Protein AF-A0A346AHH1-F1 (afdb_monomer_lite)

Secondary structure (DSSP, 8-state):
-EEPP-TT-TT----HHHHHHHHHHHHHHTS--TT----S-HHHHHHHHHHHHTSPPSS-HHHHHHHHHHHHHHHHTSSEEEEEE-SS--TTT--HHHHHHHHHHHHHHHHHHHHHHTS-EEEEEE-SS------S-SB-TTSSBPP--TTTS-SSSSHHHHS--TTHHHHHHHHHHHHHHHHHHHSTTTEEEE-B---HHHHTSSEEEE-SSSS-EEEESS-SS-EE-TTS--TTSHHHHHHHHB-S-EEEEE-TT--HHHHHHHHHHH-TT--TTSEEEEE---S-HHHHHHHHHHHHHHS-HHHHHTT-EEEEEEEPP--TTS-PPEEEEE--S---S-------PPPPPPPP---

Radius of gyration: 22.58 Å; chains: 1; bounding box: 91×66×50 Å

Foldseek 3Di:
DAWLDDPPPPPDDDDPLSVVLVVLLVVLVPFAFPQAADAPDVVQLVVLLQVLLPDDFLADPVLLVVLLVVLLCLLQVQAKEKEWEFQADALVQLDLVNLVVRVVVQVVVQVVCCVVSVHHYQAEYQALAAFAAGDPDQADPVREGDDGGQCFFAPDPDNVRNRGDNVSLVVSNVSSNVSSVSCCVPPNSRYFYEYEPHHVSSQVRGWDWDCPDPHIAIETSRGSEYEHDPRGVDLRHSSLSNLLRYQRQYEYEDELPDDLLNVLSSCCRQPVPLRRSSYEYEYDHDPDPCSVVVSVVRNVVNHDPVSVVSSSYFYKYKDDDDDPPDTDMTIIMGDGPDDPDDDDDDDDDDDDDDDDDDD

Sequence (359 aa):
MKRLPHLADPDCVPRPVDLHLARSLNEALNRSAAQQPCWPDPEQARAVGERLHRADPIVAHDETARLSARLAQVARGEAFLLQAGDCAETFADNTEPHVRANLRLLLRMADVLAQGAGLPVVKVGRMAGQYAKPRSNVVDSHGLPVYRGDVINSAVRTPEARTPDPRRMLRAHANSARAMSLVRKHCPGEVYISHELLLLDYERTVLWVDASGPEPRLSSGLAHFPWIGHRTRQLDGAHVAFAELLSNPIGLKIGPDVKPEQAVEYVRRLDPHCTPGRLTLVSRMGHTPSSATCFRRSWRRSTPRDTRSSGSATRCTATPGGRRTGTRPATSTTWPTRSPASSRCTDGSAPIPAASTSR

Structure (mmCIF, N/CA/C/O backbone):
data_AF-A0A346AHH1-F1
#
_entry.id   AF-A0A346AHH1-F1
#
loop_
_atom_site.group_PDB
_atom_site.id
_atom_site.type_symbol
_atom_site.label_atom_id
_atom_site.label_alt_id
_atom_site.label_comp_id
_atom_site.label_asym_id
_atom_site.label_entity_id
_atom_site.label_seq_id
_atom_site.pdbx_PDB_ins_code
_atom_site.Cartn_x
_atom_site.Cartn_y
_atom_site.Cartn_z
_atom_site.occupancy
_atom_site.B_iso_or_equiv
_atom_site.auth_seq_id
_atom_site.auth_comp_id
_atom_site.auth_asym_id
_atom_site.auth_atom_id
_atom_site.pdbx_PDB_model_num
ATOM 1 N N . MET A 1 1 ? 5.659 14.176 14.554 1.00 72.69 1 MET A N 1
ATOM 2 C CA . MET A 1 1 ? 6.451 12.972 14.201 1.00 72.69 1 MET A CA 1
ATOM 3 C C . MET A 1 1 ? 7.754 13.396 13.544 1.00 72.69 1 MET A C 1
ATOM 5 O O . MET A 1 1 ? 7.777 14.461 12.940 1.00 72.69 1 MET A O 1
ATOM 9 N N . LYS A 1 2 ? 8.823 12.600 13.658 1.00 84.06 2 LYS A N 1
ATOM 10 C CA . LYS A 1 2 ? 10.083 12.819 12.922 1.00 84.06 2 LYS A CA 1
ATOM 11 C C . LYS A 1 2 ? 10.244 11.717 11.879 1.00 84.06 2 LYS A C 1
ATOM 13 O O . LYS A 1 2 ? 9.843 10.587 12.150 1.00 84.06 2 LYS A O 1
ATOM 18 N N . ARG A 1 3 ? 10.788 12.037 10.703 1.00 89.00 3 ARG A N 1
ATOM 19 C CA . ARG A 1 3 ? 11.118 11.026 9.688 1.00 89.00 3 ARG A CA 1
ATOM 20 C C . ARG A 1 3 ? 12.114 10.037 10.297 1.00 89.00 3 ARG A C 1
ATOM 22 O O . ARG A 1 3 ? 12.970 10.464 11.071 1.00 89.00 3 ARG A O 1
ATOM 29 N N . LEU A 1 4 ? 11.986 8.747 9.985 1.00 87.06 4 LEU A N 1
ATOM 30 C CA . LEU A 1 4 ? 13.001 7.776 10.385 1.00 87.06 4 LEU A CA 1
ATOM 31 C C . LEU A 1 4 ? 14.327 8.197 9.726 1.00 87.06 4 LEU A C 1
ATOM 33 O O . LEU A 1 4 ? 14.360 8.358 8.502 1.00 87.06 4 LEU A O 1
ATOM 37 N N . PRO A 1 5 ? 15.391 8.455 10.501 1.00 82.69 5 PRO A N 1
ATOM 38 C CA . PRO A 1 5 ? 16.628 8.953 9.932 1.00 82.69 5 PRO A CA 1
ATOM 39 C C . PRO A 1 5 ? 17.279 7.925 9.010 1.00 82.69 5 PRO A C 1
ATOM 41 O O . PRO A 1 5 ? 17.145 6.715 9.201 1.00 82.69 5 PRO A O 1
ATOM 44 N N . HIS A 1 6 ? 18.025 8.423 8.027 1.00 81.69 6 HIS A N 1
ATOM 45 C CA . HIS A 1 6 ? 18.898 7.575 7.236 1.00 81.69 6 HIS A CA 1
ATOM 46 C C . HIS A 1 6 ? 20.164 7.275 8.043 1.00 81.69 6 HIS A C 1
ATOM 48 O O . HIS A 1 6 ? 21.008 8.148 8.198 1.00 81.69 6 HIS A O 1
ATOM 54 N N . LEU A 1 7 ? 20.310 6.060 8.580 1.00 77.81 7 LEU A N 1
ATOM 55 C CA . LEU A 1 7 ? 21.420 5.751 9.497 1.00 77.81 7 LEU A CA 1
ATOM 56 C C . LEU A 1 7 ? 22.816 5.821 8.853 1.00 77.81 7 LEU A C 1
ATOM 58 O O . LEU A 1 7 ? 23.799 5.864 9.581 1.00 77.81 7 LEU A O 1
ATOM 62 N N . ALA A 1 8 ? 22.916 5.823 7.520 1.00 74.50 8 ALA A N 1
ATOM 63 C CA . ALA A 1 8 ? 24.194 6.011 6.827 1.00 74.50 8 ALA A CA 1
ATOM 64 C C . ALA A 1 8 ? 24.546 7.489 6.566 1.00 74.50 8 ALA A C 1
ATOM 66 O O . ALA A 1 8 ? 25.563 7.765 5.938 1.00 74.50 8 ALA A O 1
ATOM 67 N N . ASP A 1 9 ? 23.688 8.429 6.970 1.00 76.19 9 ASP A N 1
ATOM 68 C CA . ASP A 1 9 ? 23.967 9.862 6.871 1.00 76.19 9 ASP A CA 1
ATOM 69 C C . ASP A 1 9 ? 24.966 10.273 7.976 1.00 76.19 9 ASP A C 1
ATOM 71 O O . ASP A 1 9 ? 24.661 10.062 9.154 1.00 76.19 9 ASP A O 1
ATOM 75 N N . PRO A 1 10 ? 26.153 10.816 7.636 1.00 71.44 10 PRO A N 1
ATOM 76 C CA . PRO A 1 10 ? 27.190 11.147 8.616 1.00 71.44 10 PRO A CA 1
ATOM 77 C C . PRO A 1 10 ? 26.768 12.236 9.612 1.00 71.44 10 PRO A C 1
ATOM 79 O O . PRO A 1 10 ? 27.282 12.254 10.729 1.00 71.44 10 PRO A O 1
ATOM 82 N N . ASP A 1 11 ? 25.809 13.092 9.248 1.00 77.88 11 ASP A N 1
ATOM 83 C CA . ASP A 1 11 ? 25.314 14.173 10.109 1.00 77.88 11 ASP A CA 1
ATOM 84 C C . ASP A 1 11 ? 24.107 13.739 10.964 1.00 77.88 11 ASP A C 1
ATOM 86 O O . ASP A 1 11 ? 23.552 14.513 11.752 1.00 77.88 11 ASP A O 1
ATOM 90 N N . CYS A 1 12 ? 23.665 12.485 10.827 1.00 79.06 12 CYS A N 1
ATOM 91 C CA . CYS A 1 12 ? 22.533 11.967 11.573 1.00 79.06 12 CYS A CA 1
ATOM 92 C C . CYS A 1 12 ? 22.921 11.595 13.011 1.00 79.06 12 CYS A C 1
ATOM 94 O O . CYS A 1 12 ? 23.706 10.681 13.249 1.00 79.06 12 CYS A O 1
ATOM 96 N N . VAL A 1 13 ? 22.234 12.197 13.986 1.00 84.88 13 VAL A N 1
ATOM 97 C CA . VAL A 1 13 ? 22.256 11.765 15.392 1.00 84.88 13 VAL A CA 1
ATOM 98 C C . VAL A 1 13 ? 20.953 11.011 15.710 1.00 84.88 13 VAL A C 1
ATOM 100 O O . VAL A 1 13 ? 19.942 11.643 16.039 1.00 84.88 13 VAL A O 1
ATOM 103 N N . PRO A 1 14 ? 20.916 9.667 15.579 1.00 86.81 14 PRO A N 1
ATOM 104 C CA . PRO A 1 14 ? 19.695 8.898 15.787 1.00 86.81 14 PRO A CA 1
ATOM 105 C C . PRO A 1 14 ? 19.360 8.787 17.278 1.00 86.81 14 PRO A C 1
ATOM 107 O O . PRO A 1 14 ? 20.225 8.555 18.122 1.00 86.81 14 PRO A O 1
ATOM 110 N N . ARG A 1 15 ? 18.075 8.901 17.620 1.00 90.62 15 ARG A N 1
ATOM 111 C CA . ARG A 1 15 ? 17.596 8.658 18.989 1.00 90.62 15 ARG A CA 1
ATOM 112 C C . ARG A 1 15 ? 17.552 7.148 19.266 1.00 90.62 15 ARG A C 1
ATOM 114 O O . ARG A 1 15 ? 17.416 6.367 18.323 1.00 90.62 15 ARG A O 1
ATOM 121 N N . PRO A 1 16 ? 17.522 6.705 20.537 1.00 91.38 16 PRO A N 1
ATOM 122 C CA . PRO A 1 16 ? 17.376 5.282 20.868 1.00 91.38 16 PRO A CA 1
ATOM 123 C C . PRO A 1 16 ? 16.167 4.607 20.200 1.00 91.38 16 PRO A C 1
ATOM 125 O O . PRO A 1 16 ? 16.272 3.486 19.706 1.00 91.38 16 PRO A O 1
ATOM 128 N N . VAL A 1 17 ? 15.035 5.318 20.108 1.00 91.56 17 VAL A N 1
ATOM 129 C CA . VAL A 1 17 ? 13.835 4.835 19.402 1.00 91.56 17 VAL A CA 1
ATOM 130 C C . VAL A 1 17 ? 14.068 4.658 17.898 1.00 91.56 17 VAL A C 1
ATOM 132 O O . VAL A 1 17 ? 13.565 3.702 17.314 1.00 91.56 17 VAL A O 1
ATOM 135 N N . ASP A 1 18 ? 14.865 5.531 17.276 1.00 93.12 18 ASP A N 1
ATOM 136 C CA . ASP A 1 18 ? 15.177 5.453 15.847 1.00 93.12 18 ASP A CA 1
ATOM 137 C C . ASP A 1 18 ? 16.039 4.213 15.565 1.00 93.12 18 ASP A C 1
ATOM 139 O O . ASP A 1 18 ? 15.760 3.463 14.632 1.00 93.12 18 ASP A O 1
ATOM 143 N N . LEU A 1 19 ? 17.030 3.942 16.423 1.00 92.88 19 LEU A N 1
ATOM 144 C CA . LEU A 1 19 ? 17.882 2.751 16.338 1.00 92.88 19 LEU A CA 1
ATOM 145 C C . LEU A 1 19 ? 17.087 1.453 16.528 1.00 92.88 19 LEU A C 1
ATOM 147 O O . LEU A 1 19 ? 17.290 0.486 15.792 1.00 92.88 19 LEU A O 1
ATOM 151 N N . HIS A 1 20 ? 16.172 1.426 17.501 1.00 94.38 20 HIS A N 1
ATOM 152 C CA . HIS A 1 20 ? 15.314 0.270 17.752 1.00 94.38 20 HIS A CA 1
ATOM 153 C C . HIS A 1 20 ? 14.399 -0.037 16.557 1.00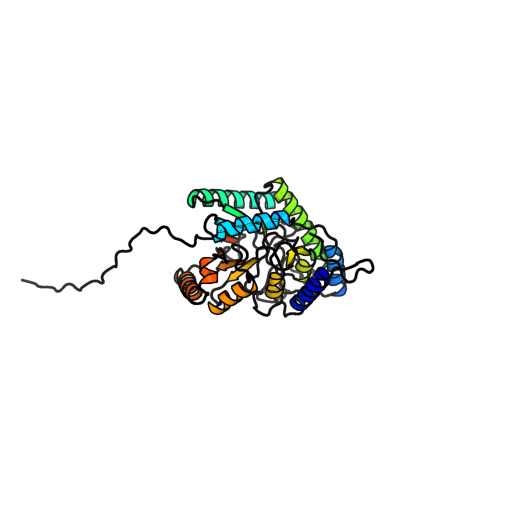 94.38 20 HIS A C 1
ATOM 155 O O . HIS A 1 20 ? 14.330 -1.183 16.101 1.00 94.38 20 HIS A O 1
ATOM 161 N N . LEU A 1 21 ? 13.737 0.986 16.009 1.00 95.75 21 LEU A N 1
ATOM 162 C CA . LEU A 1 21 ? 12.858 0.829 14.851 1.00 95.75 21 LEU A CA 1
ATOM 163 C C . LEU A 1 21 ? 13.634 0.461 13.585 1.00 95.75 21 LEU A C 1
ATOM 165 O O . LEU A 1 21 ? 13.180 -0.394 12.831 1.00 95.75 21 LEU A O 1
ATOM 169 N N . ALA A 1 22 ? 14.816 1.041 13.366 1.00 94.69 22 ALA A N 1
ATOM 170 C CA . ALA A 1 22 ? 15.668 0.691 12.233 1.00 94.69 22 ALA A CA 1
ATOM 171 C C . ALA A 1 22 ? 16.158 -0.765 12.303 1.00 94.69 22 ALA A C 1
ATOM 173 O O . ALA A 1 22 ? 16.157 -1.463 11.289 1.00 94.69 22 ALA A O 1
ATOM 174 N N . ARG A 1 23 ? 16.517 -1.261 13.497 1.00 95.69 23 ARG A N 1
ATOM 175 C CA . ARG A 1 23 ? 16.860 -2.677 13.698 1.00 95.69 23 ARG A CA 1
ATOM 176 C C . ARG A 1 23 ? 15.675 -3.585 13.379 1.00 95.69 23 ARG A C 1
ATOM 178 O O . ARG A 1 23 ? 15.820 -4.498 12.573 1.00 95.69 23 ARG A O 1
ATOM 185 N N . SER A 1 24 ? 14.509 -3.283 13.946 1.00 96.88 24 SER A N 1
ATOM 186 C CA . SER A 1 24 ? 13.280 -4.055 13.725 1.00 96.88 24 SER A CA 1
ATOM 187 C C . SER A 1 24 ? 12.881 -4.069 12.244 1.00 96.88 24 SER A C 1
ATOM 189 O O . SER A 1 24 ? 12.487 -5.100 11.702 1.00 96.88 24 SER A O 1
ATOM 191 N N . LEU A 1 25 ? 13.044 -2.933 11.558 1.00 97.12 25 LEU A N 1
ATOM 192 C CA . LEU A 1 25 ? 12.828 -2.813 10.120 1.00 97.12 25 LEU A CA 1
ATOM 193 C C . LEU A 1 25 ? 13.795 -3.697 9.323 1.00 97.12 25 LEU A C 1
ATOM 195 O O . LEU A 1 25 ? 13.354 -4.424 8.436 1.00 97.12 25 LEU A O 1
ATOM 199 N N . ASN A 1 26 ? 15.089 -3.681 9.646 1.00 96.31 26 ASN A N 1
ATOM 200 C CA . ASN A 1 26 ? 16.076 -4.538 8.986 1.00 96.31 26 ASN A CA 1
ATOM 201 C C . ASN A 1 26 ? 15.777 -6.028 9.211 1.00 96.31 26 ASN A C 1
ATOM 203 O O . ASN A 1 26 ? 15.817 -6.810 8.265 1.00 96.31 26 ASN A O 1
ATOM 207 N N . GLU A 1 27 ? 15.411 -6.422 10.432 1.00 97.50 27 GLU A N 1
ATOM 208 C CA . GLU A 1 27 ? 14.995 -7.794 10.747 1.00 97.50 27 GLU A CA 1
ATOM 209 C C . GLU A 1 27 ? 13.762 -8.220 9.939 1.00 97.50 27 GLU A C 1
ATOM 211 O O . GLU A 1 27 ? 13.729 -9.329 9.403 1.00 97.50 27 GLU A O 1
ATOM 216 N N . ALA A 1 28 ? 12.767 -7.339 9.796 1.00 97.75 28 ALA A N 1
ATOM 217 C CA . ALA A 1 28 ? 11.585 -7.595 8.979 1.00 97.75 28 ALA A CA 1
ATOM 218 C C . ALA A 1 28 ? 11.927 -7.744 7.486 1.00 97.75 28 ALA A C 1
ATOM 220 O O . ALA A 1 28 ? 11.426 -8.662 6.835 1.00 97.75 28 ALA A O 1
ATOM 221 N N . LEU A 1 29 ? 12.787 -6.872 6.950 1.00 96.56 29 LEU A N 1
ATOM 222 C CA . LEU A 1 29 ? 13.193 -6.873 5.540 1.00 96.56 29 LEU A CA 1
ATOM 223 C C . LEU A 1 29 ? 14.133 -8.034 5.174 1.00 96.56 29 LEU A C 1
ATOM 225 O O . LEU A 1 29 ? 14.154 -8.439 4.016 1.00 96.56 29 LEU A O 1
ATOM 229 N N . ASN A 1 30 ? 14.860 -8.597 6.144 1.00 97.31 30 ASN A N 1
ATOM 230 C CA . ASN A 1 30 ? 15.715 -9.773 5.947 1.00 97.31 30 ASN A CA 1
ATOM 231 C C . ASN A 1 30 ? 14.932 -11.094 5.856 1.00 97.31 30 ASN A C 1
ATOM 233 O O . ASN A 1 30 ? 15.500 -12.129 5.502 1.00 97.31 30 ASN A O 1
ATOM 237 N N . ARG A 1 31 ? 13.631 -11.093 6.171 1.00 98.06 31 ARG A N 1
ATOM 238 C CA . ARG A 1 31 ? 12.770 -12.267 5.970 1.00 98.06 31 ARG A CA 1
ATOM 239 C C . ARG A 1 31 ? 12.506 -12.493 4.481 1.00 98.06 31 ARG A C 1
ATOM 241 O O . ARG A 1 31 ? 12.626 -11.595 3.653 1.00 98.06 31 ARG A O 1
ATOM 248 N N . SER A 1 32 ? 12.072 -13.702 4.131 1.00 97.81 32 SER A N 1
ATOM 249 C CA . SER A 1 32 ? 11.720 -14.021 2.745 1.00 97.81 32 SER A CA 1
ATOM 250 C C . SER A 1 32 ? 10.568 -13.137 2.248 1.00 97.81 32 SER A C 1
ATOM 252 O O . SER A 1 32 ? 9.487 -13.092 2.848 1.00 97.81 32 SER A O 1
ATOM 254 N N . ALA A 1 33 ? 10.801 -12.433 1.140 1.00 97.56 33 ALA A N 1
ATOM 255 C CA . ALA A 1 33 ? 9.841 -11.534 0.516 1.00 97.56 33 ALA A CA 1
ATOM 256 C C . ALA A 1 33 ? 9.380 -12.103 -0.832 1.00 97.56 33 ALA A C 1
ATOM 258 O O . ALA A 1 33 ? 10.103 -12.088 -1.830 1.00 97.56 33 ALA A O 1
ATOM 259 N N . ALA A 1 34 ? 8.139 -12.582 -0.891 1.00 96.62 34 ALA A N 1
ATOM 260 C CA . ALA A 1 34 ? 7.571 -13.054 -2.146 1.00 96.62 34 ALA A CA 1
ATOM 261 C C . ALA A 1 34 ? 7.344 -11.889 -3.131 1.00 96.62 34 ALA A C 1
ATOM 263 O O . ALA A 1 34 ? 7.105 -10.744 -2.742 1.00 96.62 34 ALA A O 1
ATOM 264 N N . GLN A 1 35 ? 7.343 -12.205 -4.430 1.00 97.25 35 GLN A N 1
ATOM 265 C CA . GLN A 1 35 ? 6.928 -11.299 -5.515 1.00 97.25 35 GLN A CA 1
ATOM 266 C C . GLN A 1 35 ? 7.804 -10.051 -5.739 1.00 97.25 35 GLN A C 1
ATOM 268 O O . GLN A 1 35 ? 7.414 -9.210 -6.553 1.00 97.25 35 GLN A O 1
ATOM 273 N N . GLN A 1 36 ? 8.971 -9.945 -5.095 1.00 97.75 36 GLN A N 1
ATOM 274 C CA . GLN A 1 36 ? 9.920 -8.863 -5.369 1.00 97.75 36 GLN A CA 1
ATOM 275 C C . GLN A 1 36 ? 10.527 -9.006 -6.778 1.00 97.75 36 GLN A C 1
ATOM 277 O O . GLN A 1 36 ? 10.670 -10.130 -7.277 1.00 97.75 36 GLN A O 1
ATOM 282 N N . PRO A 1 37 ? 10.838 -7.894 -7.463 1.00 96.12 37 PRO A N 1
ATOM 283 C CA . PRO A 1 37 ? 11.612 -7.936 -8.695 1.00 96.12 37 PRO A CA 1
ATOM 284 C C . PRO A 1 37 ? 13.067 -8.321 -8.410 1.00 96.12 37 PRO A C 1
ATOM 286 O O . PRO A 1 37 ? 13.606 -8.029 -7.348 1.00 96.12 37 PRO A O 1
ATOM 289 N N . CYS A 1 38 ? 13.712 -8.941 -9.394 1.00 94.12 38 CYS A N 1
ATOM 290 C CA . CYS A 1 38 ? 15.165 -9.020 -9.433 1.00 94.12 38 CYS A CA 1
ATOM 291 C C . CYS A 1 38 ? 15.659 -7.788 -10.196 1.00 94.12 38 CYS A C 1
ATOM 293 O O . CYS A 1 38 ? 15.409 -7.673 -11.399 1.00 94.12 38 CYS A O 1
ATOM 295 N N . TRP A 1 39 ? 16.261 -6.834 -9.487 1.00 96.56 39 TRP A N 1
ATOM 296 C CA . TRP A 1 39 ? 16.835 -5.641 -10.103 1.00 96.56 39 TRP A CA 1
ATOM 297 C C . TRP A 1 39 ? 18.116 -6.021 -10.858 1.00 96.56 39 TRP A C 1
ATOM 299 O O . TRP A 1 39 ? 19.009 -6.589 -10.231 1.00 96.56 39 TRP A O 1
ATOM 309 N N . PRO A 1 40 ? 18.241 -5.706 -12.162 1.00 96.06 40 PRO A N 1
ATOM 310 C CA . PRO A 1 40 ? 19.477 -5.962 -12.907 1.00 96.06 40 PRO A CA 1
ATOM 311 C C . PRO A 1 40 ? 20.688 -5.223 -12.326 1.00 96.06 40 PRO A C 1
ATOM 313 O O . PRO A 1 40 ? 21.802 -5.725 -12.380 1.00 96.06 40 PRO A O 1
ATOM 316 N N . ASP A 1 41 ? 20.443 -4.039 -11.759 1.00 95.50 41 ASP A N 1
ATOM 317 C CA . ASP A 1 41 ? 21.432 -3.190 -11.101 1.00 95.50 41 ASP A CA 1
ATOM 318 C C . ASP A 1 41 ? 20.961 -2.882 -9.661 1.00 95.50 41 ASP A C 1
ATOM 320 O O . ASP A 1 41 ? 20.137 -1.979 -9.445 1.00 95.50 41 ASP A O 1
ATOM 324 N N . PRO A 1 42 ? 21.429 -3.658 -8.663 1.00 95.38 42 PRO A N 1
ATOM 325 C CA . PRO A 1 42 ? 21.085 -3.445 -7.259 1.00 95.38 42 PRO A CA 1
ATOM 326 C C . PRO A 1 42 ? 21.597 -2.115 -6.691 1.00 95.38 42 PRO A C 1
ATOM 328 O O . PRO A 1 42 ? 20.964 -1.545 -5.798 1.00 95.38 42 PRO A O 1
ATOM 331 N N . GLU A 1 43 ? 22.715 -1.587 -7.199 1.00 96.62 43 GLU A N 1
ATOM 332 C CA . GLU A 1 43 ? 23.264 -0.312 -6.732 1.00 96.62 43 GLU A CA 1
ATOM 333 C C . GLU A 1 43 ? 22.371 0.852 -7.148 1.00 96.62 43 GLU A C 1
ATOM 335 O O . GLU A 1 43 ? 22.095 1.745 -6.343 1.00 96.62 43 GLU A O 1
ATOM 340 N N . GLN A 1 44 ? 21.829 0.799 -8.364 1.00 97.19 44 GLN A N 1
ATOM 341 C CA . GLN A 1 44 ? 20.835 1.760 -8.822 1.00 97.19 44 GLN A CA 1
ATOM 342 C C . GLN A 1 44 ? 19.534 1.674 -8.021 1.00 97.19 44 GLN A C 1
ATOM 344 O O . GLN A 1 44 ? 18.946 2.711 -7.709 1.00 97.19 44 GLN A O 1
ATOM 349 N N . ALA A 1 45 ? 19.087 0.471 -7.647 1.00 96.94 45 ALA A N 1
ATOM 350 C CA . ALA A 1 45 ? 17.928 0.311 -6.769 1.00 96.94 45 ALA A CA 1
ATOM 351 C C . ALA A 1 45 ? 18.157 0.967 -5.400 1.00 96.94 45 ALA A C 1
ATOM 353 O O . ALA A 1 45 ? 17.296 1.715 -4.928 1.00 96.94 45 ALA A O 1
ATOM 354 N N . ARG A 1 46 ? 19.346 0.777 -4.811 1.00 95.50 46 ARG A N 1
ATOM 355 C CA . ARG A 1 46 ? 19.754 1.455 -3.574 1.00 95.50 46 ARG A CA 1
ATOM 356 C C . ARG A 1 46 ? 19.767 2.975 -3.747 1.00 95.50 46 ARG A C 1
ATOM 358 O O . ARG A 1 46 ? 19.113 3.665 -2.975 1.00 95.50 46 ARG A O 1
ATOM 365 N N . ALA A 1 47 ? 20.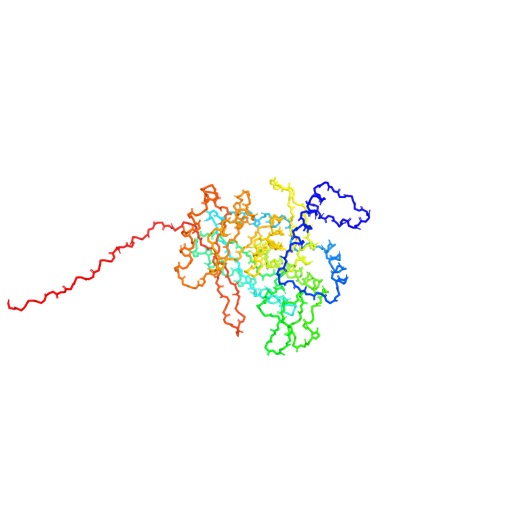418 3.498 -4.787 1.00 96.06 47 ALA A N 1
ATOM 366 C CA . ALA A 1 47 ? 20.493 4.940 -5.048 1.00 96.06 47 ALA A CA 1
ATOM 367 C C . ALA A 1 47 ? 19.109 5.587 -5.252 1.00 96.06 47 ALA A C 1
ATOM 369 O O . ALA A 1 47 ? 18.856 6.706 -4.799 1.00 96.06 47 ALA A O 1
ATOM 370 N N . VAL A 1 48 ? 18.180 4.882 -5.905 1.00 97.88 48 VAL A N 1
ATOM 371 C CA . VAL A 1 48 ? 16.787 5.331 -6.014 1.00 97.88 48 VAL A CA 1
ATOM 372 C C . VAL A 1 48 ? 16.095 5.332 -4.649 1.00 97.88 48 VAL A C 1
ATOM 374 O O . VAL A 1 48 ? 15.406 6.304 -4.329 1.00 97.88 48 VAL A O 1
ATOM 377 N N . GLY A 1 49 ? 16.290 4.285 -3.845 1.00 96.06 49 GLY A N 1
ATOM 378 C CA . GLY A 1 49 ? 15.776 4.205 -2.478 1.00 96.06 49 GLY A CA 1
ATOM 379 C C . GLY A 1 49 ? 16.237 5.382 -1.615 1.00 96.06 49 GLY A C 1
ATOM 380 O O . GLY A 1 49 ? 15.406 6.056 -1.014 1.00 96.06 49 GLY A O 1
ATOM 381 N N . GLU A 1 50 ? 17.531 5.710 -1.652 1.00 93.31 50 GLU A N 1
ATOM 382 C CA . GLU A 1 50 ? 18.117 6.874 -0.968 1.00 93.31 50 GLU A CA 1
ATOM 383 C C . GLU A 1 50 ? 17.448 8.192 -1.364 1.00 93.31 50 GLU A C 1
ATOM 385 O O . GLU A 1 50 ? 17.165 9.064 -0.534 1.00 93.31 50 GLU A O 1
ATOM 390 N N . ARG A 1 51 ? 17.187 8.366 -2.661 1.00 95.38 51 ARG A N 1
ATOM 391 C CA . ARG A 1 51 ? 16.524 9.569 -3.165 1.00 95.38 51 ARG A CA 1
ATOM 392 C C . ARG A 1 51 ? 15.075 9.648 -2.684 1.00 95.38 51 ARG A C 1
ATOM 394 O O . ARG A 1 51 ? 14.632 10.723 -2.285 1.00 95.38 51 ARG A O 1
ATOM 401 N N . LEU A 1 52 ? 14.351 8.530 -2.690 1.00 96.31 52 LEU A N 1
ATOM 402 C CA . LEU A 1 52 ? 12.980 8.456 -2.174 1.00 96.31 52 LEU A CA 1
ATOM 403 C C . LEU A 1 52 ? 12.914 8.642 -0.657 1.00 96.31 52 LEU A C 1
ATOM 405 O O . LEU A 1 52 ? 11.956 9.239 -0.170 1.00 96.31 52 LEU A O 1
ATOM 409 N N . HIS A 1 53 ? 13.954 8.240 0.079 1.00 93.62 53 HIS A N 1
ATOM 410 C CA . HIS A 1 53 ? 14.054 8.479 1.521 1.00 93.62 53 HIS A CA 1
ATOM 411 C C . HIS A 1 53 ? 13.990 9.958 1.896 1.00 93.62 53 HIS A C 1
ATOM 413 O O . HIS A 1 53 ? 13.556 10.311 2.991 1.00 93.62 53 HIS A O 1
ATOM 419 N N . ARG A 1 54 ? 14.361 10.843 0.968 1.00 91.06 54 ARG A N 1
ATOM 420 C CA . ARG A 1 54 ? 14.299 12.303 1.125 1.00 91.06 54 ARG A CA 1
ATOM 421 C C . ARG A 1 54 ? 13.035 12.926 0.520 1.00 91.06 54 ARG A C 1
ATOM 423 O O . ARG A 1 54 ? 12.812 14.115 0.701 1.00 91.06 54 ARG A O 1
ATOM 430 N N . ALA A 1 55 ? 12.205 12.153 -0.182 1.00 93.69 55 ALA A N 1
ATOM 431 C CA . ALA A 1 55 ? 11.020 12.664 -0.868 1.00 93.69 55 ALA A CA 1
ATOM 432 C C . ALA A 1 55 ? 9.880 12.994 0.105 1.00 93.69 55 ALA A C 1
ATOM 434 O O . ALA A 1 55 ? 9.750 12.374 1.163 1.00 93.69 55 ALA A O 1
ATOM 435 N N . ASP A 1 56 ? 9.022 13.944 -0.256 1.00 95.56 56 ASP A N 1
ATOM 436 C CA . ASP A 1 56 ? 7.855 14.294 0.554 1.00 95.56 56 ASP A CA 1
ATOM 437 C C . ASP A 1 56 ? 6.874 13.121 0.696 1.00 95.56 56 ASP A C 1
ATOM 439 O O . ASP A 1 56 ? 6.746 12.288 -0.213 1.00 95.56 56 ASP A O 1
ATOM 443 N N . PRO A 1 57 ? 6.167 13.023 1.834 1.00 96.88 57 PRO A N 1
ATOM 444 C CA . PRO A 1 57 ? 5.124 12.029 1.986 1.00 96.88 57 PRO A CA 1
ATOM 445 C C . PRO A 1 57 ? 3.925 12.336 1.085 1.00 96.88 57 PRO A C 1
ATOM 447 O O . PRO A 1 57 ? 3.540 13.487 0.893 1.00 96.88 57 PRO A O 1
ATOM 450 N N . ILE A 1 58 ? 3.312 11.278 0.557 1.00 98.19 58 ILE A N 1
ATOM 451 C CA . ILE A 1 58 ? 2.068 11.350 -0.215 1.00 98.19 58 ILE A CA 1
ATOM 452 C C . ILE A 1 58 ? 0.898 11.694 0.710 1.00 98.19 58 ILE A C 1
ATOM 454 O O . ILE A 1 58 ? 0.025 12.477 0.340 1.00 98.19 58 ILE A O 1
ATOM 458 N N . VAL A 1 59 ? 0.886 11.129 1.919 1.00 97.56 59 VAL A N 1
ATOM 459 C CA . VAL A 1 59 ? -0.168 11.332 2.921 1.00 97.56 59 VAL A CA 1
ATOM 460 C C . VAL A 1 59 ? 0.414 11.834 4.232 1.00 97.56 59 VAL A C 1
ATOM 462 O O . VAL A 1 59 ? 1.530 11.474 4.610 1.00 97.56 59 VAL A O 1
ATOM 465 N N . ALA A 1 60 ? -0.346 12.657 4.944 1.00 93.25 60 ALA A N 1
ATOM 466 C CA . ALA A 1 60 ? 0.064 13.161 6.242 1.00 93.25 60 ALA A CA 1
ATOM 467 C C . ALA A 1 60 ? -0.361 12.206 7.372 1.00 93.25 60 ALA A C 1
ATOM 469 O O . ALA A 1 60 ? -1.369 11.502 7.298 1.00 93.25 60 ALA A O 1
ATOM 470 N N . HIS A 1 61 ? 0.427 12.165 8.444 1.00 91.00 61 HIS A N 1
ATOM 471 C CA . HIS A 1 61 ? 0.193 11.260 9.573 1.00 91.00 61 HIS A CA 1
ATOM 472 C C . HIS A 1 61 ? -1.144 11.520 10.288 1.00 91.00 61 HIS A C 1
ATOM 474 O O . HIS A 1 61 ? -1.813 10.584 10.722 1.00 91.00 61 HIS A O 1
ATOM 480 N N . ASP A 1 62 ? -1.559 12.782 10.381 1.00 93.25 62 ASP A N 1
ATOM 481 C CA . ASP A 1 62 ? -2.830 13.202 10.967 1.00 93.25 62 ASP A CA 1
ATOM 482 C C . ASP A 1 62 ? -4.027 12.756 10.108 1.00 93.25 62 ASP A C 1
ATOM 484 O O . ASP A 1 62 ? -5.064 12.369 10.650 1.00 93.25 62 ASP A O 1
ATOM 488 N N . GLU A 1 63 ? -3.883 12.734 8.776 1.00 96.38 63 GLU A N 1
ATOM 489 C CA . GLU A 1 63 ? -4.874 12.142 7.867 1.00 96.38 63 GLU A CA 1
ATOM 490 C C . GLU A 1 63 ? -5.045 10.646 8.158 1.00 96.38 63 GLU A C 1
ATOM 492 O O . GLU A 1 63 ? -6.174 10.164 8.291 1.00 96.38 63 GLU A O 1
ATOM 497 N N . THR A 1 64 ? -3.939 9.920 8.327 1.00 96.44 64 THR A N 1
ATOM 498 C CA . THR A 1 64 ? -3.956 8.492 8.675 1.00 96.44 64 THR A CA 1
ATOM 499 C C . THR A 1 64 ? -4.575 8.250 10.053 1.00 96.44 64 THR A C 1
ATOM 501 O O . THR A 1 64 ? -5.403 7.351 10.193 1.00 96.44 64 THR A O 1
ATOM 504 N N . ALA A 1 65 ? -4.270 9.077 11.056 1.00 94.69 65 ALA A N 1
ATOM 505 C CA . ALA A 1 65 ? -4.890 8.985 12.380 1.00 94.69 65 ALA A CA 1
ATOM 506 C C . ALA A 1 65 ? -6.415 9.202 12.324 1.00 94.69 65 ALA A C 1
ATOM 508 O O . ALA A 1 65 ? -7.177 8.450 12.940 1.00 94.69 65 ALA A O 1
ATOM 509 N N . ARG A 1 66 ? -6.887 10.169 11.518 1.00 96.75 66 ARG A N 1
ATOM 510 C CA . ARG A 1 66 ? -8.326 10.359 11.258 1.00 96.75 66 ARG A CA 1
ATOM 511 C C . ARG A 1 66 ? -8.954 9.132 10.601 1.00 96.75 66 ARG A C 1
ATOM 513 O O . ARG A 1 66 ? -10.061 8.748 10.982 1.00 96.75 66 ARG A O 1
ATOM 520 N N . LEU A 1 67 ? -8.269 8.503 9.641 1.00 97.88 67 LEU A N 1
ATOM 521 C CA . LEU A 1 67 ? -8.751 7.258 9.044 1.00 97.88 67 LEU A CA 1
ATOM 522 C C . LEU A 1 67 ? -8.859 6.145 10.091 1.00 97.88 67 LEU A C 1
ATOM 524 O O . LEU A 1 67 ? -9.893 5.488 10.145 1.00 97.88 67 LEU A O 1
ATOM 528 N N . SER A 1 68 ? -7.847 5.956 10.940 1.00 96.38 68 SER A N 1
ATOM 529 C CA . SER A 1 68 ? -7.879 4.950 12.010 1.00 96.38 68 SER A CA 1
ATOM 530 C C . SER A 1 68 ? -9.095 5.130 12.923 1.00 96.38 68 SER A C 1
ATOM 532 O O . SER A 1 68 ? -9.819 4.169 13.176 1.00 96.38 68 SER A O 1
ATOM 534 N N . ALA A 1 69 ? -9.395 6.365 13.339 1.00 96.25 69 ALA A N 1
ATOM 535 C CA . ALA A 1 69 ? -10.580 6.662 14.148 1.00 96.25 69 ALA A CA 1
ATOM 536 C C . ALA A 1 69 ? -11.897 6.326 13.420 1.00 96.25 69 ALA A C 1
ATOM 538 O O . ALA A 1 69 ? -12.821 5.768 14.018 1.00 96.25 69 ALA A O 1
ATOM 539 N N . ARG A 1 70 ? -11.982 6.605 12.113 1.00 97.12 70 ARG A N 1
ATOM 540 C CA . ARG A 1 70 ? -13.140 6.233 11.283 1.00 97.12 70 ARG A CA 1
ATOM 541 C C . ARG A 1 70 ? -13.257 4.718 11.097 1.00 97.12 70 ARG A C 1
ATOM 543 O O . ARG A 1 70 ? -14.355 4.177 11.164 1.00 97.12 70 ARG A O 1
ATOM 550 N N . LEU A 1 71 ? -12.149 4.004 10.915 1.00 96.75 71 LEU A N 1
ATOM 551 C CA . LEU A 1 71 ? -12.155 2.541 10.828 1.00 96.75 71 LEU A CA 1
ATOM 552 C C . LEU A 1 71 ? -12.528 1.883 12.158 1.00 96.75 71 LEU A C 1
ATOM 554 O O . LEU A 1 71 ? -13.144 0.819 12.143 1.00 96.75 71 LEU A O 1
ATOM 558 N N . ALA A 1 72 ? -12.242 2.526 13.291 1.00 94.94 72 ALA A N 1
ATOM 559 C CA . ALA A 1 72 ? -12.728 2.087 14.593 1.00 94.94 72 ALA A CA 1
ATOM 560 C C . ALA A 1 72 ? -14.266 2.144 14.679 1.00 94.94 72 ALA A C 1
ATOM 562 O O . ALA A 1 72 ? -14.881 1.225 15.217 1.00 94.94 72 ALA A O 1
ATOM 563 N N . GLN A 1 73 ? -14.905 3.166 14.094 1.00 93.88 73 GLN A N 1
ATOM 564 C CA . GLN A 1 73 ? -16.373 3.229 13.971 1.00 93.88 73 GLN A CA 1
ATOM 565 C C . GLN A 1 73 ? -16.900 2.078 13.104 1.00 93.88 73 GLN A C 1
ATOM 567 O O . GLN A 1 73 ? -17.851 1.392 13.481 1.00 93.88 73 GLN A O 1
ATOM 572 N N . VAL A 1 74 ? -16.237 1.792 11.976 1.00 93.81 74 VAL A N 1
ATOM 573 C CA . VAL A 1 74 ? -16.593 0.649 11.115 1.00 93.81 74 VAL A CA 1
ATOM 574 C C . VAL A 1 74 ? -16.482 -0.675 11.879 1.00 93.81 74 VAL A C 1
ATOM 576 O O . VAL A 1 74 ? -17.376 -1.517 11.800 1.00 93.81 74 VAL A O 1
ATOM 579 N N . ALA A 1 75 ? -15.421 -0.850 12.668 1.00 88.38 75 ALA A N 1
ATOM 580 C CA . ALA A 1 75 ? -15.195 -2.037 13.488 1.00 88.38 75 ALA A CA 1
ATOM 581 C C . ALA A 1 75 ? -16.318 -2.266 14.520 1.00 88.38 75 ALA A C 1
ATOM 583 O O . ALA A 1 75 ? -16.757 -3.402 14.730 1.00 88.38 75 ALA A O 1
ATOM 584 N N . ARG A 1 76 ? -16.835 -1.177 15.106 1.00 89.50 76 ARG A N 1
ATOM 585 C CA . ARG A 1 76 ? -17.972 -1.183 16.042 1.00 89.50 76 ARG A CA 1
ATOM 586 C C . ARG A 1 76 ? -19.341 -1.313 15.363 1.00 89.50 76 ARG A C 1
ATOM 588 O O . ARG A 1 76 ? -20.334 -1.553 16.043 1.00 89.50 76 ARG A O 1
ATOM 595 N N . GLY A 1 77 ? -19.401 -1.243 14.032 1.00 88.00 77 GLY A N 1
ATOM 596 C CA . GLY A 1 77 ? -20.650 -1.299 13.266 1.00 88.00 77 GLY A CA 1
ATOM 597 C C . GLY A 1 77 ? -21.406 0.031 13.216 1.00 88.00 77 GLY A C 1
ATOM 598 O O . GLY A 1 77 ? -22.593 0.033 12.913 1.00 88.00 77 GLY A O 1
ATOM 599 N N . GLU A 1 78 ? -20.724 1.140 13.501 1.00 92.25 78 GLU A N 1
ATOM 600 C CA . GLU A 1 78 ? -21.252 2.512 13.470 1.00 92.25 78 GLU A CA 1
ATOM 601 C C . GLU A 1 78 ? -21.055 3.181 12.098 1.00 92.25 78 GLU A C 1
ATOM 603 O O . GLU A 1 78 ? -21.537 4.285 11.874 1.00 92.25 78 GLU A O 1
ATOM 608 N N . ALA A 1 79 ? -20.323 2.539 11.185 1.00 93.94 79 ALA A N 1
ATOM 609 C CA . ALA A 1 79 ? -20.055 3.014 9.831 1.00 93.94 79 ALA A CA 1
ATOM 610 C C . ALA A 1 79 ? -19.775 1.834 8.882 1.00 93.94 79 ALA A C 1
ATOM 612 O O . ALA A 1 79 ? -19.526 0.707 9.313 1.00 93.94 79 ALA A O 1
ATOM 613 N N . PHE A 1 80 ? -19.762 2.101 7.578 1.00 93.19 80 PHE A N 1
ATOM 614 C CA . PHE A 1 80 ? -19.346 1.171 6.528 1.00 93.19 80 PHE A CA 1
ATOM 615 C C . PHE A 1 80 ? -18.026 1.605 5.899 1.00 93.19 80 PHE A C 1
ATOM 617 O O . PHE A 1 80 ? -17.800 2.789 5.686 1.00 93.19 80 PHE A O 1
ATOM 624 N N . LEU A 1 81 ? -17.172 0.650 5.532 1.00 95.81 81 LEU A N 1
ATOM 625 C CA . LEU A 1 81 ? -16.002 0.914 4.695 1.00 95.81 81 LEU A CA 1
ATOM 626 C C . LEU A 1 81 ? -16.324 0.571 3.236 1.00 95.81 81 LEU A C 1
ATOM 628 O O . LEU A 1 81 ? -16.646 -0.577 2.916 1.00 95.81 81 LEU A O 1
ATOM 632 N N . LEU A 1 82 ? -16.178 1.563 2.357 1.00 96.62 82 LEU A N 1
ATOM 633 C CA . LEU A 1 82 ? -16.132 1.393 0.911 1.00 96.62 82 LEU A CA 1
ATOM 634 C C . LEU A 1 82 ? -14.698 1.604 0.429 1.00 96.62 82 LEU A C 1
ATOM 636 O O . LEU A 1 82 ? -14.177 2.719 0.475 1.00 96.62 82 LEU A O 1
ATOM 640 N N . GLN A 1 83 ? -14.094 0.538 -0.096 1.00 97.25 83 GLN A N 1
ATOM 641 C CA . GLN A 1 83 ? -12.812 0.617 -0.785 1.00 97.25 83 GLN A CA 1
ATOM 642 C C . GLN A 1 83 ? -12.969 0.204 -2.251 1.00 97.25 83 GLN A C 1
ATOM 644 O O . GLN A 1 83 ? -13.428 -0.906 -2.538 1.00 97.25 83 GLN A O 1
ATOM 649 N N . ALA A 1 84 ? -12.603 1.087 -3.183 1.00 93.12 84 ALA A N 1
ATOM 650 C CA . ALA A 1 84 ? -12.748 0.834 -4.616 1.00 93.12 84 ALA A CA 1
ATOM 651 C C . ALA A 1 84 ? -11.757 1.638 -5.468 1.00 93.12 84 ALA A C 1
ATOM 653 O O . ALA A 1 84 ? -11.222 2.655 -5.038 1.00 93.12 84 ALA A O 1
ATOM 654 N N . GLY A 1 85 ? -11.516 1.171 -6.691 1.00 93.44 85 GLY A N 1
ATOM 655 C CA . GLY A 1 85 ? -10.701 1.861 -7.689 1.00 93.44 85 GLY A CA 1
ATOM 656 C C . GLY A 1 85 ? -10.081 0.881 -8.676 1.00 93.44 85 GLY A C 1
ATOM 657 O O . GLY A 1 85 ? -10.556 -0.254 -8.833 1.00 93.44 85 GLY A O 1
ATOM 658 N N . ASP A 1 86 ? -9.004 1.311 -9.323 1.00 88.81 86 ASP A N 1
ATOM 659 C CA . ASP A 1 86 ? -8.358 0.518 -10.357 1.00 88.81 86 ASP A CA 1
ATOM 660 C C . ASP A 1 86 ? -7.705 -0.747 -9.795 1.00 88.81 86 ASP A C 1
ATOM 662 O O . ASP A 1 86 ? -7.243 -0.842 -8.649 1.00 88.81 86 ASP A O 1
ATOM 666 N N . CYS A 1 87 ? -7.651 -1.771 -10.646 1.00 88.56 87 CYS A N 1
ATOM 667 C CA . CYS A 1 87 ? -6.940 -2.993 -10.307 1.00 88.56 87 CYS A CA 1
ATOM 668 C C . CYS A 1 87 ? -5.420 -2.748 -10.271 1.00 88.56 87 CYS A C 1
ATOM 670 O O . CYS A 1 87 ? -4.752 -3.233 -9.359 1.00 88.56 87 CYS A O 1
ATOM 672 N N . ALA A 1 88 ? -4.889 -2.051 -11.283 1.00 89.62 88 ALA A N 1
ATOM 673 C CA . ALA A 1 88 ? -3.578 -1.392 -11.284 1.00 89.62 88 ALA A CA 1
ATOM 674 C C . ALA A 1 88 ? -3.764 -0.022 -11.908 1.00 89.62 88 ALA A C 1
ATOM 676 O O . ALA A 1 88 ? -4.403 0.061 -12.955 1.00 89.62 88 ALA A O 1
ATOM 677 N N . GLU A 1 89 ? -3.155 0.979 -11.298 1.00 96.12 89 GLU A N 1
ATOM 678 C CA . GLU A 1 89 ? -2.919 2.255 -11.954 1.00 96.12 89 GLU A CA 1
ATOM 679 C C . GLU A 1 89 ? -1.782 2.089 -12.971 1.00 96.12 89 GLU A C 1
ATOM 681 O O . GLU A 1 89 ? -0.868 1.277 -12.780 1.00 96.12 89 GLU A O 1
ATOM 686 N N . THR A 1 90 ? -1.838 2.862 -14.051 1.00 97.31 90 THR A N 1
ATOM 687 C CA . THR A 1 90 ? -0.740 3.007 -15.011 1.00 97.31 90 THR A CA 1
ATOM 688 C C . THR A 1 90 ? -0.302 4.468 -15.027 1.00 97.31 90 THR A C 1
ATOM 690 O O . THR A 1 90 ? -1.083 5.370 -14.723 1.00 97.31 90 THR A O 1
ATOM 693 N N . PHE A 1 91 ? 0.951 4.736 -15.377 1.00 97.94 91 PHE A N 1
ATOM 694 C CA . PHE A 1 91 ? 1.447 6.103 -15.520 1.00 97.94 91 PHE A CA 1
ATOM 695 C C . PHE A 1 91 ? 0.753 6.836 -16.671 1.00 97.94 91 PHE A C 1
ATOM 697 O O . PHE A 1 91 ? 0.571 8.048 -16.589 1.00 97.94 91 PHE A O 1
ATOM 704 N N . ALA A 1 92 ? 0.362 6.106 -17.719 1.00 96.12 92 ALA A N 1
ATOM 705 C CA . ALA A 1 92 ? -0.342 6.659 -18.872 1.00 96.12 92 ALA A CA 1
ATOM 706 C C . ALA A 1 92 ? -1.777 7.081 -18.519 1.00 96.12 92 ALA A C 1
ATOM 708 O O . ALA A 1 92 ? -2.199 8.174 -18.888 1.00 96.12 92 ALA A O 1
ATOM 709 N N . ASP A 1 93 ? -2.496 6.256 -17.753 1.00 94.56 93 ASP A N 1
ATOM 710 C CA . ASP A 1 93 ? -3.902 6.494 -17.411 1.00 94.56 93 ASP A CA 1
ATOM 711 C C . ASP A 1 93 ? -4.078 7.373 -16.171 1.00 94.56 93 ASP A C 1
ATOM 713 O O . ASP A 1 93 ? -5.199 7.777 -15.868 1.00 94.56 93 ASP A O 1
ATOM 717 N N . ASN A 1 94 ? -3.000 7.721 -15.459 1.00 96.75 94 ASN A N 1
ATOM 718 C CA . ASN A 1 94 ? -3.042 8.631 -14.315 1.00 96.75 94 ASN A CA 1
ATOM 719 C C . ASN A 1 94 ? -3.339 10.081 -14.755 1.00 96.75 94 ASN A C 1
ATOM 721 O O . ASN A 1 94 ? -2.578 11.000 -14.500 1.00 96.75 94 ASN A O 1
ATOM 725 N N . THR A 1 95 ? -4.415 10.338 -15.481 1.00 97.56 95 THR A N 1
ATOM 726 C CA . THR A 1 95 ? -4.791 11.665 -15.981 1.00 97.56 95 THR A CA 1
ATOM 727 C C . THR A 1 95 ? -5.838 12.297 -15.064 1.00 97.56 95 THR A C 1
ATOM 729 O O . THR A 1 95 ? -6.571 11.592 -14.369 1.00 97.56 95 THR A O 1
ATOM 732 N N . GLU A 1 96 ? -5.950 13.630 -15.054 1.00 97.25 96 GLU A N 1
ATOM 733 C CA . GLU A 1 96 ? -6.997 14.305 -14.265 1.00 97.25 96 GLU A CA 1
ATOM 734 C C . GLU A 1 96 ? -8.419 13.827 -14.619 1.00 97.25 96 GLU A C 1
ATOM 736 O O . GLU A 1 96 ? -9.179 13.527 -13.693 1.00 97.25 96 GLU A O 1
ATOM 741 N N . PRO A 1 97 ? -8.800 13.655 -15.904 1.00 97.88 97 PRO A N 1
ATOM 742 C CA . PRO A 1 97 ? -10.102 13.094 -16.256 1.00 97.88 97 PRO A CA 1
ATOM 743 C C . PRO A 1 97 ? -10.357 11.708 -15.655 1.00 97.88 97 PRO A C 1
ATOM 745 O O . PRO A 1 97 ? -11.454 11.476 -15.139 1.00 97.88 97 PRO A O 1
ATOM 748 N N . HIS A 1 98 ? -9.358 10.818 -15.684 1.00 97.00 98 HIS A N 1
ATOM 749 C CA . HIS A 1 98 ? -9.467 9.455 -15.156 1.00 97.00 98 HIS A CA 1
ATOM 750 C C . HIS A 1 98 ? -9.584 9.438 -13.630 1.00 97.00 98 HIS A C 1
ATOM 752 O O . HIS A 1 98 ? -10.544 8.891 -13.086 1.00 97.00 98 HIS A O 1
ATOM 758 N N . VAL A 1 99 ? -8.685 10.138 -12.929 1.00 96.69 99 VAL A N 1
ATOM 759 C CA . VAL A 1 99 ? -8.728 10.274 -11.462 1.00 96.69 99 VAL A CA 1
ATOM 760 C C . VAL A 1 99 ? -10.072 10.859 -11.018 1.00 96.69 99 VAL A C 1
ATOM 762 O O . VAL A 1 99 ? -10.737 10.312 -10.137 1.00 96.69 99 VAL A O 1
ATOM 765 N N . A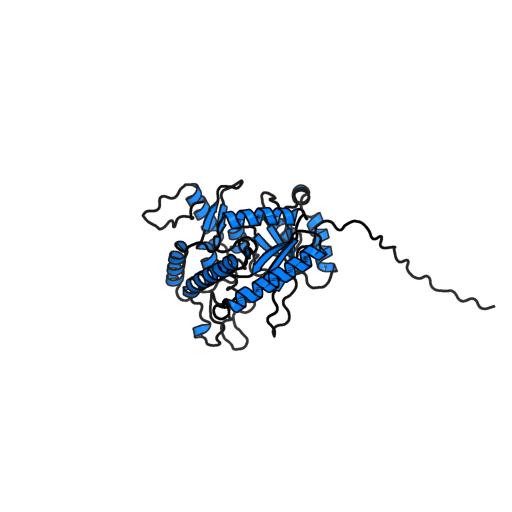RG A 1 100 ? -10.548 11.916 -11.685 1.00 97.31 100 ARG A N 1
ATOM 766 C CA . ARG A 1 100 ? -11.846 12.539 -11.392 1.00 97.31 100 ARG A CA 1
ATOM 767 C C . ARG A 1 100 ? -13.032 11.623 -11.703 1.00 97.31 100 ARG A C 1
ATOM 769 O O . ARG A 1 100 ? -14.060 11.702 -11.031 1.00 97.31 100 ARG A O 1
ATOM 776 N N . ALA A 1 101 ? -12.951 10.779 -12.731 1.00 96.75 101 ALA A N 1
ATOM 777 C CA . ALA A 1 101 ? -13.987 9.788 -13.018 1.00 96.75 101 ALA A CA 1
ATOM 778 C C . ALA A 1 101 ? -14.069 8.731 -11.907 1.00 96.75 101 ALA A C 1
ATOM 780 O O . ALA A 1 101 ? -15.163 8.476 -11.399 1.00 96.75 101 ALA A O 1
ATOM 781 N N . ASN A 1 102 ? -12.924 8.207 -11.465 1.00 96.81 102 ASN A N 1
ATOM 782 C CA . ASN A 1 102 ? -12.846 7.242 -10.369 1.00 96.81 102 ASN A CA 1
ATOM 783 C C . ASN A 1 102 ? -13.353 7.825 -9.041 1.00 96.81 102 ASN A C 1
ATOM 785 O O . ASN A 1 102 ? -14.129 7.167 -8.349 1.00 96.81 102 ASN A O 1
ATOM 789 N N . LEU A 1 103 ? -13.005 9.076 -8.719 1.00 97.31 103 LEU A N 1
ATOM 790 C CA . LEU A 1 103 ? -13.525 9.766 -7.533 1.00 97.31 103 LEU A CA 1
ATOM 791 C C . LEU A 1 103 ? -15.047 9.935 -7.585 1.00 97.31 103 LEU A C 1
ATOM 793 O O . LEU A 1 103 ? -15.736 9.583 -6.630 1.00 97.31 103 LEU A O 1
ATOM 797 N N . ARG A 1 104 ? -15.598 10.395 -8.716 1.00 97.00 104 ARG A N 1
ATOM 798 C CA . ARG A 1 104 ? -17.057 10.523 -8.886 1.00 97.00 104 ARG A CA 1
ATOM 799 C C . ARG A 1 104 ? -17.774 9.185 -8.726 1.00 97.00 104 ARG A C 1
ATOM 801 O O . ARG A 1 104 ? -18.844 9.144 -8.125 1.00 97.00 104 ARG A O 1
ATOM 808 N N . LEU A 1 105 ? -17.203 8.102 -9.254 1.00 96.44 105 LEU A N 1
ATOM 809 C CA . LEU A 1 105 ? -17.768 6.765 -9.091 1.00 96.44 105 LEU A CA 1
ATOM 810 C C . LEU A 1 105 ? -17.738 6.317 -7.624 1.00 96.44 105 LEU A C 1
ATOM 812 O O . LEU A 1 105 ? -18.759 5.859 -7.114 1.00 96.44 105 LEU A O 1
ATOM 816 N N . LEU A 1 106 ? -16.600 6.490 -6.942 1.00 96.56 106 LEU A N 1
ATOM 817 C CA . LEU A 1 106 ? -16.443 6.152 -5.527 1.00 96.56 106 LEU A CA 1
ATOM 818 C C . LEU A 1 106 ? -17.462 6.899 -4.653 1.00 96.56 106 LEU A C 1
ATOM 820 O O . LEU A 1 106 ? -18.106 6.278 -3.811 1.00 96.56 106 LEU A O 1
ATOM 824 N N . LEU A 1 107 ? -17.638 8.204 -4.879 1.00 96.88 107 LEU A N 1
ATOM 825 C CA . LEU A 1 107 ? -18.597 9.030 -4.141 1.00 96.88 107 LEU A CA 1
ATOM 826 C C . LEU A 1 107 ? -20.042 8.585 -4.388 1.00 96.88 107 LEU A C 1
ATOM 828 O O . LEU A 1 107 ? -20.762 8.324 -3.432 1.00 96.88 107 LEU A O 1
ATOM 832 N N . ARG A 1 108 ? -20.440 8.373 -5.650 1.00 97.06 108 ARG A N 1
ATOM 833 C CA . ARG A 1 108 ? -21.792 7.886 -5.981 1.00 97.06 108 ARG A CA 1
ATOM 834 C C . ARG A 1 108 ? -22.105 6.544 -5.326 1.00 97.06 108 ARG A C 1
ATOM 836 O O . ARG A 1 108 ? -23.204 6.341 -4.820 1.00 97.06 108 ARG A O 1
ATOM 843 N N . MET A 1 109 ? -21.147 5.618 -5.329 1.00 96.75 109 MET A N 1
ATOM 844 C CA . MET A 1 109 ? -21.307 4.338 -4.640 1.00 96.75 109 MET A CA 1
ATOM 845 C C . MET A 1 109 ? -21.437 4.520 -3.125 1.00 96.75 109 MET A C 1
ATOM 847 O O . MET A 1 109 ? -22.233 3.824 -2.499 1.00 96.75 109 MET A O 1
ATOM 851 N N . ALA A 1 110 ? -20.666 5.440 -2.537 1.00 95.62 110 ALA A N 1
ATOM 852 C CA . ALA A 1 110 ? -20.745 5.742 -1.114 1.00 95.62 110 ALA A CA 1
ATOM 853 C C . ALA A 1 110 ? -22.117 6.306 -0.732 1.00 95.62 110 ALA A C 1
ATOM 855 O O . ALA A 1 110 ? -22.666 5.878 0.276 1.00 95.62 110 ALA A O 1
ATOM 856 N N . ASP A 1 111 ? -22.688 7.194 -1.546 1.00 96.38 111 ASP A N 1
ATOM 857 C CA . ASP A 1 111 ? -24.005 7.785 -1.289 1.00 96.38 111 ASP A CA 1
ATOM 858 C C . ASP A 1 111 ? -25.112 6.727 -1.320 1.00 96.38 111 ASP A C 1
ATOM 860 O O . ASP A 1 111 ? -25.927 6.652 -0.402 1.00 96.38 111 ASP A O 1
ATOM 864 N N . VAL A 1 112 ? -25.095 5.845 -2.327 1.00 96.12 112 VAL A N 1
ATOM 865 C CA . VAL A 1 112 ? -26.048 4.726 -2.424 1.00 96.12 112 VAL A CA 1
ATOM 866 C C . VAL A 1 112 ? -25.929 3.793 -1.215 1.00 96.12 112 VAL A C 1
ATOM 868 O O . VAL A 1 112 ? -26.941 3.385 -0.645 1.00 96.12 112 VAL A O 1
ATOM 871 N N . LEU A 1 113 ? -24.702 3.464 -0.792 1.00 92.00 113 LEU A N 1
ATOM 872 C CA . LEU A 1 113 ? -24.477 2.622 0.385 1.00 92.00 113 LEU A CA 1
ATOM 873 C C . LEU A 1 113 ? -24.923 3.308 1.678 1.00 92.00 113 LEU A C 1
ATOM 875 O O . LEU A 1 113 ? -25.532 2.651 2.516 1.00 92.00 113 LEU A O 1
ATOM 879 N N . ALA A 1 114 ? -24.653 4.604 1.835 1.00 93.19 114 ALA A N 1
ATOM 880 C CA . ALA A 1 114 ? -25.049 5.363 3.016 1.00 93.19 114 ALA A CA 1
ATOM 881 C C . ALA A 1 114 ? -26.575 5.411 3.158 1.00 93.19 114 ALA A C 1
ATOM 883 O O . ALA A 1 114 ? -27.099 5.148 4.239 1.00 93.19 114 ALA A O 1
ATOM 884 N N . GLN A 1 115 ? -27.287 5.666 2.055 1.00 92.94 115 GLN A N 1
ATOM 885 C CA . GLN A 1 115 ? -28.752 5.666 2.020 1.00 92.94 115 GLN A CA 1
ATOM 886 C C . GLN A 1 115 ? -29.330 4.282 2.334 1.00 92.94 115 GLN A C 1
ATOM 888 O O . GLN A 1 115 ? -30.234 4.168 3.156 1.00 92.94 115 GLN A O 1
ATOM 893 N N . GLY A 1 116 ? -28.791 3.223 1.721 1.00 91.69 116 GLY A N 1
ATOM 894 C CA . GLY A 1 116 ? -29.289 1.861 1.930 1.00 91.69 116 GLY A CA 1
ATOM 895 C C . GLY A 1 116 ? -28.983 1.294 3.319 1.00 91.69 116 GLY A C 1
ATOM 896 O O . GLY A 1 116 ? -29.760 0.501 3.845 1.00 91.69 116 GLY A O 1
ATOM 897 N N . ALA A 1 117 ? -27.857 1.683 3.918 1.00 88.12 117 ALA A N 1
ATOM 898 C CA . ALA A 1 117 ? -27.436 1.193 5.225 1.00 88.12 117 ALA A CA 1
ATOM 899 C C . ALA A 1 117 ? -27.917 2.049 6.405 1.00 88.12 117 ALA A C 1
ATOM 901 O O . ALA A 1 117 ? -27.862 1.576 7.540 1.00 88.12 117 ALA A O 1
ATOM 902 N N . GLY A 1 118 ? -28.312 3.305 6.166 1.00 92.19 118 GLY A N 1
ATOM 903 C CA . GLY A 1 118 ? -28.585 4.279 7.228 1.00 92.19 118 GLY A CA 1
ATOM 904 C C . GLY A 1 118 ? -27.356 4.592 8.091 1.00 92.19 118 GLY A C 1
ATOM 905 O O . GLY A 1 118 ? -27.501 4.984 9.246 1.00 92.19 118 GLY A O 1
ATOM 906 N N . LEU A 1 119 ? -26.148 4.372 7.561 1.00 93.12 119 LEU A N 1
ATOM 907 C CA . LEU A 1 119 ? -24.883 4.505 8.283 1.00 93.12 119 LEU A CA 1
ATOM 908 C C . LEU A 1 119 ? -23.861 5.321 7.471 1.00 93.12 119 LEU A C 1
ATOM 910 O O . LEU A 1 119 ? -23.852 5.243 6.239 1.00 93.12 119 LEU A O 1
ATOM 914 N N . PRO A 1 120 ? -22.957 6.066 8.135 1.00 95.81 120 PRO A N 1
ATOM 915 C CA . PRO A 1 120 ? -21.853 6.758 7.478 1.00 95.81 120 PRO A CA 1
ATOM 916 C C . PRO A 1 120 ? -20.981 5.801 6.659 1.00 95.81 120 PRO A C 1
ATOM 918 O O . PRO A 1 120 ? -20.732 4.669 7.077 1.00 95.81 120 PRO A O 1
ATOM 921 N N . VAL A 1 121 ? -20.439 6.273 5.532 1.00 96.81 121 VAL A N 1
ATOM 922 C CA . VAL A 1 121 ? -19.507 5.499 4.695 1.00 96.81 121 VAL A CA 1
ATOM 923 C C . VAL A 1 121 ? -18.117 6.140 4.694 1.00 96.81 121 VAL A C 1
ATOM 925 O O . VAL A 1 121 ? -17.928 7.270 4.239 1.00 96.81 121 VAL A O 1
ATOM 928 N N . VAL A 1 122 ? -17.124 5.388 5.162 1.00 97.81 122 VAL A N 1
ATOM 929 C CA . VAL A 1 122 ? -15.692 5.681 5.051 1.00 97.81 122 VAL A CA 1
ATOM 930 C C . VAL A 1 122 ? -15.227 5.318 3.643 1.00 97.81 122 VAL A C 1
ATOM 932 O O . VAL A 1 122 ? -15.363 4.174 3.212 1.00 97.81 122 VAL A O 1
ATOM 935 N N . LYS A 1 123 ? -14.682 6.300 2.924 1.00 98.19 123 LYS A N 1
ATOM 936 C CA . LYS A 1 123 ? -14.332 6.209 1.501 1.00 98.19 123 LYS A CA 1
ATOM 937 C C . LYS A 1 123 ? -12.824 6.050 1.328 1.00 98.19 123 LYS A C 1
ATOM 939 O O . LYS A 1 123 ? -12.062 6.930 1.726 1.00 98.19 123 LYS A O 1
ATOM 944 N N . VAL A 1 124 ? -12.396 4.946 0.719 1.00 98.44 124 VAL A N 1
ATOM 945 C CA . VAL A 1 124 ? -10.979 4.654 0.464 1.00 98.44 124 VAL A CA 1
ATOM 946 C C . VAL A 1 124 ? -10.762 4.306 -1.013 1.00 98.44 124 VAL A C 1
ATOM 948 O O . VAL A 1 124 ? -11.205 3.274 -1.511 1.00 98.44 124 VAL A O 1
ATOM 951 N N . GLY A 1 125 ? -10.058 5.164 -1.740 1.00 97.56 125 GLY A N 1
ATOM 952 C CA . GLY A 1 125 ? -9.668 4.938 -3.125 1.00 97.56 125 GLY A CA 1
ATOM 953 C C . GLY A 1 125 ? -8.494 3.964 -3.246 1.00 97.56 125 GLY A C 1
ATOM 954 O O . GLY A 1 125 ? -7.523 4.041 -2.492 1.00 97.56 125 GLY A O 1
ATOM 955 N N . ARG A 1 126 ? -8.543 3.066 -4.232 1.00 97.62 126 ARG A N 1
ATOM 956 C CA . ARG A 1 126 ? -7.355 2.371 -4.758 1.00 97.62 126 ARG A CA 1
ATOM 957 C C . ARG A 1 126 ? -6.704 3.267 -5.805 1.00 97.62 126 ARG A C 1
ATOM 959 O O . ARG A 1 126 ? -6.997 3.131 -6.991 1.00 97.62 126 ARG A O 1
ATOM 966 N N . MET A 1 127 ? -5.958 4.253 -5.325 1.00 96.12 127 MET A N 1
ATOM 967 C CA . MET A 1 127 ? -5.436 5.376 -6.104 1.00 96.12 127 MET A CA 1
ATOM 968 C C . MET A 1 127 ? -4.124 5.858 -5.484 1.00 96.12 127 MET A C 1
ATOM 970 O O . MET A 1 127 ? -3.891 5.625 -4.298 1.00 96.12 127 MET A O 1
ATOM 974 N N . ALA A 1 128 ? -3.323 6.585 -6.258 1.00 97.19 128 ALA A N 1
ATOM 975 C CA . ALA A 1 128 ? -2.085 7.213 -5.816 1.00 97.19 128 ALA A CA 1
ATOM 976 C C . ALA A 1 128 ? -1.053 6.231 -5.224 1.00 97.19 128 ALA A C 1
ATOM 978 O O . ALA A 1 128 ? -0.279 6.596 -4.339 1.00 97.19 128 ALA A O 1
ATOM 979 N N . GLY A 1 129 ? -0.968 5.005 -5.744 1.00 96.44 129 GLY A N 1
ATOM 980 C CA . GLY A 1 129 ? 0.063 4.052 -5.304 1.00 96.44 129 GLY A CA 1
ATOM 981 C C . GLY A 1 129 ? -0.097 2.618 -5.799 1.00 96.44 129 GLY A C 1
ATOM 982 O O . GLY A 1 129 ? 0.803 1.797 -5.629 1.00 96.44 129 GLY A O 1
ATOM 983 N N . GLN A 1 130 ? -1.205 2.280 -6.459 1.00 97.31 130 GLN A N 1
ATOM 984 C CA . GLN A 1 130 ? -1.548 0.925 -6.883 1.00 97.31 130 GLN A CA 1
ATOM 985 C C . GLN A 1 130 ? -0.832 0.508 -8.183 1.00 97.31 130 GLN A C 1
ATOM 987 O O . GLN A 1 130 ? -1.433 -0.072 -9.090 1.00 97.31 130 GLN A O 1
ATOM 992 N N . TYR A 1 131 ? 0.477 0.752 -8.253 1.00 98.44 131 TYR A N 1
ATOM 993 C CA . TYR A 1 131 ? 1.315 0.516 -9.431 1.00 98.44 131 TYR A CA 1
ATOM 994 C C . TYR A 1 131 ? 2.008 -0.844 -9.453 1.00 98.44 131 TYR A C 1
ATOM 996 O O . TYR A 1 131 ? 2.608 -1.178 -10.466 1.00 98.44 131 TYR A O 1
ATOM 1004 N N . ALA A 1 132 ? 1.958 -1.632 -8.375 1.00 97.56 132 ALA A N 1
ATOM 1005 C CA . ALA A 1 132 ? 2.563 -2.963 -8.317 1.00 97.56 132 ALA A CA 1
ATOM 1006 C C . ALA A 1 132 ? 1.497 -4.065 -8.405 1.00 97.56 132 ALA A C 1
ATOM 1008 O O . ALA A 1 132 ? 0.388 -3.929 -7.878 1.00 97.56 132 ALA A O 1
ATOM 1009 N N . LYS A 1 133 ? 1.828 -5.185 -9.056 1.00 94.62 133 LYS A N 1
ATOM 1010 C CA . LYS A 1 133 ? 0.944 -6.349 -9.182 1.00 94.62 133 LYS A CA 1
ATOM 1011 C C . LYS A 1 133 ? 1.678 -7.676 -8.998 1.00 94.62 133 LYS A C 1
ATOM 1013 O O . LYS A 1 133 ? 2.609 -7.965 -9.751 1.00 94.62 133 LYS A O 1
ATOM 1018 N N . PRO A 1 134 ? 1.196 -8.555 -8.098 1.00 95.38 134 PRO A N 1
ATOM 1019 C CA . PRO A 1 134 ? 1.764 -9.885 -7.960 1.00 95.38 134 PRO A CA 1
ATOM 1020 C C . PRO A 1 134 ? 1.314 -10.772 -9.129 1.00 95.38 134 PRO A C 1
ATOM 1022 O O . PRO A 1 134 ? 0.195 -10.648 -9.643 1.00 95.38 134 PRO A O 1
ATOM 1025 N N . ARG A 1 135 ? 2.167 -11.709 -9.542 1.00 94.38 135 ARG A N 1
ATOM 1026 C CA . ARG A 1 135 ? 1.928 -12.594 -10.689 1.00 94.38 135 ARG A CA 1
ATOM 1027 C C . ARG A 1 135 ? 2.079 -14.056 -10.279 1.00 94.38 135 ARG A C 1
ATOM 1029 O O . ARG A 1 135 ? 2.840 -14.391 -9.380 1.00 94.38 135 ARG A O 1
ATOM 1036 N N . SER A 1 136 ? 1.287 -14.921 -10.914 1.00 90.56 136 SER A N 1
ATOM 1037 C CA . SER A 1 136 ? 1.344 -16.372 -10.649 1.00 90.56 136 SER A CA 1
ATOM 1038 C C . SER A 1 136 ? 2.445 -17.052 -11.459 1.00 90.56 136 SER A C 1
ATOM 1040 O O . SER A 1 136 ? 3.068 -17.977 -10.966 1.00 90.56 136 SER A O 1
ATOM 1042 N N . ASN A 1 137 ? 2.715 -16.538 -12.660 1.00 91.62 137 ASN A N 1
ATOM 1043 C CA . ASN A 1 137 ? 3.778 -17.017 -13.536 1.00 91.62 137 ASN A CA 1
ATOM 1044 C C . ASN A 1 137 ? 4.846 -15.933 -13.651 1.00 91.62 137 ASN A C 1
ATOM 1046 O O . ASN A 1 137 ? 4.530 -14.748 -13.516 1.00 91.62 137 ASN A O 1
ATOM 1050 N N . VAL A 1 138 ? 6.083 -16.338 -13.926 1.00 90.50 138 VAL A N 1
ATOM 1051 C CA . VAL A 1 138 ? 7.215 -15.427 -14.158 1.00 90.50 138 VAL A CA 1
ATOM 1052 C C . VAL A 1 138 ? 7.350 -15.018 -15.628 1.00 90.50 138 VAL A C 1
ATOM 1054 O O . VAL A 1 138 ? 7.819 -13.918 -15.907 1.00 90.50 138 VAL A O 1
ATOM 1057 N N . VAL A 1 139 ? 6.826 -15.837 -16.544 1.00 92.81 139 VAL A N 1
ATOM 1058 C CA . VAL A 1 139 ? 6.764 -15.593 -17.993 1.00 92.81 139 VAL A CA 1
ATOM 1059 C C . VAL A 1 139 ? 5.299 -15.539 -18.454 1.00 92.81 139 VAL A C 1
ATOM 1061 O O . VAL A 1 139 ? 4.427 -16.184 -17.858 1.00 92.81 139 VAL A O 1
ATOM 1064 N N . ASP A 1 140 ? 4.995 -14.708 -19.452 1.00 91.12 140 ASP A N 1
ATOM 1065 C CA . ASP A 1 140 ? 3.675 -14.621 -20.080 1.00 91.12 140 ASP A CA 1
ATOM 1066 C C . ASP A 1 140 ? 3.526 -15.555 -21.297 1.00 91.12 140 ASP A C 1
ATOM 1068 O O . ASP A 1 140 ? 4.420 -16.326 -21.630 1.00 91.12 140 ASP A O 1
ATOM 1072 N N . SER A 1 141 ? 2.360 -15.534 -21.947 1.00 91.06 141 SER A N 1
ATOM 1073 C CA . SER A 1 141 ? 2.058 -16.421 -23.079 1.00 91.06 141 SER A CA 1
ATOM 1074 C C . SER A 1 141 ? 2.914 -16.177 -24.326 1.00 91.06 141 SER A C 1
ATOM 1076 O O . SER A 1 141 ? 2.836 -16.969 -25.255 1.00 91.06 141 SER A O 1
ATOM 1078 N N . HIS A 1 142 ? 3.688 -15.090 -24.369 1.00 89.00 142 HIS A N 1
ATOM 1079 C CA . HIS A 1 142 ? 4.567 -14.739 -25.486 1.00 89.00 142 HIS A CA 1
ATOM 1080 C C . HIS A 1 142 ? 6.043 -15.001 -25.153 1.00 89.00 142 HIS A C 1
ATOM 1082 O O . HIS A 1 142 ? 6.919 -14.519 -25.861 1.00 89.00 142 HIS A O 1
ATOM 1088 N N . GLY A 1 143 ? 6.341 -15.707 -24.056 1.00 92.94 143 GLY A N 1
ATOM 1089 C CA . GLY A 1 143 ? 7.721 -15.996 -23.658 1.00 92.94 143 GLY A CA 1
ATOM 1090 C C . GLY A 1 143 ? 8.452 -14.820 -22.996 1.00 92.94 143 GLY A C 1
ATOM 1091 O O . GLY A 1 143 ? 9.635 -14.937 -22.695 1.00 92.94 143 GLY A O 1
ATOM 1092 N N . LEU A 1 144 ? 7.769 -13.702 -22.717 1.00 93.94 144 LEU A N 1
ATOM 1093 C CA . LEU A 1 144 ? 8.367 -12.526 -22.076 1.00 93.94 144 LEU A CA 1
ATOM 1094 C C . LEU A 1 144 ? 8.182 -12.541 -20.554 1.00 93.94 144 LEU A C 1
ATOM 1096 O O . LEU A 1 144 ? 7.151 -13.025 -20.071 1.00 93.94 144 LEU A O 1
ATOM 1100 N N . PRO A 1 145 ? 9.094 -11.929 -19.771 1.00 94.44 145 PRO A N 1
ATOM 1101 C CA . PRO A 1 145 ? 8.851 -11.694 -18.355 1.00 94.44 145 PRO A CA 1
ATOM 1102 C C . PRO A 1 145 ? 7.515 -10.976 -18.140 1.00 94.44 145 PRO A C 1
ATOM 1104 O O . PRO A 1 145 ? 7.145 -10.039 -18.858 1.00 94.44 145 PRO A O 1
ATOM 1107 N N . VAL A 1 146 ? 6.749 -11.427 -17.149 1.00 95.81 146 VAL A N 1
ATOM 1108 C CA . VAL A 1 146 ? 5.416 -10.877 -16.894 1.00 95.81 146 VAL A CA 1
ATOM 1109 C C . VAL A 1 146 ? 5.469 -9.396 -16.513 1.00 95.81 146 VAL A C 1
ATOM 1111 O O . VAL A 1 146 ? 6.307 -8.957 -15.729 1.00 95.81 146 VAL A O 1
ATOM 1114 N N . TYR A 1 147 ? 4.495 -8.627 -16.994 1.00 96.62 147 TYR A N 1
ATOM 1115 C CA . TYR A 1 147 ? 4.238 -7.284 -16.478 1.00 96.62 147 TYR A CA 1
ATOM 1116 C C . TYR A 1 147 ? 3.851 -7.343 -14.989 1.00 96.62 147 TYR A C 1
ATOM 1118 O O . TYR A 1 147 ? 2.877 -8.010 -14.618 1.00 96.62 147 TYR A O 1
ATOM 1126 N N . ARG A 1 148 ? 4.605 -6.661 -14.128 1.00 97.38 148 ARG A N 1
ATOM 1127 C CA . ARG A 1 148 ? 4.419 -6.630 -12.667 1.00 97.38 148 ARG A CA 1
ATOM 1128 C C . ARG A 1 148 ? 3.891 -5.285 -12.169 1.00 97.38 148 ARG A C 1
ATOM 1130 O O . ARG A 1 148 ? 3.852 -5.061 -10.963 1.00 97.38 148 ARG A O 1
ATOM 1137 N N . GLY A 1 149 ? 3.422 -4.434 -13.079 1.00 97.56 149 GLY A N 1
ATOM 1138 C CA . GLY A 1 149 ? 2.950 -3.094 -12.757 1.00 97.56 149 GLY A CA 1
ATOM 1139 C C . GLY A 1 149 ? 4.000 -2.020 -13.055 1.00 97.56 149 GLY A C 1
ATOM 1140 O O . GLY A 1 149 ? 5.198 -2.306 -13.077 1.00 97.56 149 GLY A O 1
ATOM 1141 N N . ASP A 1 150 ? 3.541 -0.792 -13.292 1.00 98.38 150 ASP A N 1
ATOM 1142 C CA . ASP A 1 150 ? 4.347 0.306 -13.841 1.00 98.38 150 ASP A CA 1
ATOM 1143 C C . ASP A 1 150 ? 5.518 0.742 -12.958 1.00 98.38 150 ASP A C 1
ATOM 1145 O O . ASP A 1 150 ? 6.500 1.271 -13.486 1.00 98.38 150 ASP A O 1
ATOM 1149 N N . VAL A 1 151 ? 5.448 0.472 -11.648 1.00 98.50 151 VAL A N 1
ATOM 1150 C CA . VAL A 1 151 ? 6.545 0.718 -10.696 1.00 98.50 151 VAL A CA 1
ATOM 1151 C C . VAL A 1 151 ? 7.700 -0.280 -10.836 1.00 98.50 151 VAL A C 1
ATOM 1153 O O . VAL A 1 151 ? 8.797 0.002 -10.373 1.00 98.50 151 VAL A O 1
ATOM 1156 N N . ILE A 1 152 ? 7.478 -1.424 -11.494 1.00 98.19 152 ILE A N 1
ATOM 1157 C CA . ILE A 1 152 ? 8.501 -2.456 -11.718 1.00 98.19 152 ILE A CA 1
ATOM 1158 C C . ILE A 1 152 ? 8.948 -2.463 -13.180 1.00 98.19 152 ILE A C 1
ATOM 1160 O O . ILE A 1 152 ? 10.133 -2.312 -13.456 1.00 98.19 152 ILE A O 1
ATOM 1164 N N . ASN A 1 153 ? 8.024 -2.649 -14.126 1.00 97.62 153 ASN A N 1
ATOM 1165 C CA . ASN A 1 153 ? 8.327 -2.746 -15.559 1.00 97.62 153 ASN A CA 1
ATOM 1166 C C . ASN A 1 153 ? 7.172 -2.208 -16.424 1.00 97.62 153 ASN A C 1
ATOM 1168 O O . ASN A 1 153 ? 6.203 -1.660 -15.909 1.00 97.62 153 ASN A O 1
ATOM 1172 N N . SER A 1 154 ? 7.289 -2.287 -17.751 1.00 96.50 154 SER A N 1
ATOM 1173 C CA . SER A 1 154 ? 6.302 -1.747 -18.696 1.00 96.50 154 SER A CA 1
ATOM 1174 C C . SER A 1 154 ? 5.278 -2.787 -19.149 1.00 96.50 154 SER A C 1
ATOM 1176 O O . SER A 1 154 ? 5.591 -3.968 -19.292 1.00 96.50 154 SER A O 1
ATOM 1178 N N . ALA A 1 155 ? 4.062 -2.346 -19.479 1.00 94.06 155 ALA A N 1
ATOM 1179 C CA . ALA A 1 155 ? 3.068 -3.198 -20.136 1.00 94.06 155 ALA A CA 1
ATOM 1180 C C . ALA A 1 155 ? 3.448 -3.544 -21.594 1.00 94.06 155 ALA A C 1
ATOM 1182 O O . ALA A 1 155 ? 3.024 -4.590 -22.106 1.00 94.06 155 ALA A O 1
ATOM 1183 N N . VAL A 1 156 ? 4.276 -2.701 -22.231 1.00 95.31 156 VAL A N 1
ATOM 1184 C CA . VAL A 1 156 ? 4.810 -2.886 -23.593 1.00 95.31 156 VAL A CA 1
ATOM 1185 C C . VAL A 1 156 ? 5.449 -4.276 -23.731 1.00 95.31 156 VAL A C 1
ATOM 1187 O O . VAL A 1 156 ? 6.095 -4.776 -22.808 1.00 95.31 156 VAL A O 1
ATOM 1190 N N . ARG A 1 157 ? 5.204 -4.939 -24.865 1.00 94.75 157 ARG A N 1
ATOM 1191 C CA . ARG A 1 157 ? 5.572 -6.344 -25.109 1.00 94.75 157 ARG A CA 1
ATOM 1192 C C . ARG A 1 157 ? 6.922 -6.464 -25.821 1.00 94.75 157 ARG A C 1
ATOM 1194 O O . ARG A 1 157 ? 6.991 -7.032 -26.902 1.00 94.75 157 ARG A O 1
ATOM 1201 N N . THR A 1 158 ? 7.977 -5.936 -25.209 1.00 95.62 158 THR A N 1
ATOM 1202 C CA . THR A 1 158 ? 9.362 -6.187 -25.642 1.00 95.62 158 THR A CA 1
ATOM 1203 C C . THR A 1 158 ? 10.203 -6.672 -24.460 1.00 95.62 158 THR A C 1
ATOM 1205 O O . THR A 1 158 ? 9.849 -6.359 -23.315 1.00 95.62 158 THR A O 1
ATOM 1208 N N . PRO A 1 159 ? 11.285 -7.441 -24.686 1.00 94.19 159 PRO A N 1
ATOM 1209 C CA . PRO A 1 159 ? 12.179 -7.878 -23.615 1.00 94.19 159 PRO A CA 1
ATOM 1210 C C . PRO A 1 159 ? 12.692 -6.713 -22.759 1.00 94.19 159 PRO A C 1
ATOM 1212 O O . PRO A 1 159 ? 12.569 -6.749 -21.537 1.00 94.19 159 PRO A O 1
ATOM 1215 N N . GLU A 1 160 ? 13.148 -5.633 -23.394 1.00 95.44 160 GLU A N 1
ATOM 1216 C CA . GLU A 1 160 ? 13.737 -4.457 -22.739 1.00 95.44 160 GLU A CA 1
ATOM 1217 C C . GLU A 1 160 ? 12.708 -3.750 -21.858 1.00 95.44 160 GLU A C 1
ATOM 1219 O O . GLU A 1 160 ? 12.990 -3.368 -20.725 1.00 95.44 160 GLU A O 1
ATOM 1224 N N . ALA A 1 161 ? 11.474 -3.617 -22.351 1.00 96.19 161 ALA A N 1
ATOM 1225 C CA . ALA A 1 161 ? 10.399 -2.976 -21.611 1.00 96.19 161 ALA A CA 1
ATOM 1226 C C . ALA A 1 161 ? 9.916 -3.827 -20.420 1.00 96.19 161 ALA A C 1
ATOM 1228 O O . ALA A 1 161 ? 9.315 -3.291 -19.482 1.00 96.19 161 ALA A O 1
ATOM 1229 N N . ARG A 1 162 ? 10.160 -5.145 -20.449 1.00 96.38 162 ARG A N 1
ATOM 1230 C CA . ARG A 1 162 ? 9.810 -6.090 -19.379 1.00 96.38 162 ARG A CA 1
ATOM 1231 C C . ARG A 1 162 ? 10.909 -6.278 -18.339 1.00 96.38 162 ARG A C 1
ATOM 1233 O O . ARG A 1 162 ? 10.592 -6.775 -17.253 1.00 96.38 162 ARG A O 1
ATOM 1240 N N . THR A 1 163 ? 12.127 -5.827 -18.613 1.00 96.62 163 THR A N 1
ATOM 1241 C CA . THR A 1 163 ? 13.204 -5.744 -17.624 1.00 96.62 163 THR A CA 1
ATOM 1242 C C . THR A 1 163 ? 12.798 -4.817 -16.466 1.00 96.62 163 THR A C 1
ATOM 1244 O O . THR A 1 163 ? 12.333 -3.700 -16.714 1.00 96.62 163 THR A O 1
ATOM 1247 N N . PRO A 1 164 ? 12.912 -5.261 -15.198 1.00 97.88 164 PRO A N 1
ATOM 1248 C CA . PRO A 1 164 ? 12.668 -4.404 -14.043 1.00 97.88 164 PRO A CA 1
ATOM 1249 C C . PRO A 1 164 ? 13.597 -3.186 -14.026 1.00 97.88 164 PRO A C 1
ATOM 1251 O O . PRO A 1 164 ? 14.808 -3.335 -14.154 1.00 97.88 164 PRO A O 1
ATOM 1254 N N . ASP A 1 165 ? 13.033 -1.996 -13.828 1.00 98.06 165 ASP A N 1
ATOM 1255 C CA . ASP A 1 165 ? 13.775 -0.731 -13.787 1.00 98.06 165 ASP A CA 1
ATOM 1256 C C . ASP A 1 165 ? 13.490 0.001 -12.462 1.00 98.06 165 ASP A C 1
ATOM 1258 O O . ASP A 1 165 ? 12.371 0.495 -12.275 1.00 98.06 165 ASP A O 1
ATOM 1262 N N . PRO A 1 166 ? 14.469 0.112 -11.543 1.00 98.25 166 PRO A N 1
ATOM 1263 C CA . PRO A 1 166 ? 14.256 0.747 -10.245 1.00 98.25 166 PRO A CA 1
ATOM 1264 C C . PRO A 1 166 ? 13.909 2.239 -10.350 1.00 98.25 166 PRO A C 1
ATOM 1266 O O . PRO A 1 166 ? 13.228 2.767 -9.470 1.00 98.25 166 PRO A O 1
ATOM 1269 N N . ARG A 1 167 ? 14.274 2.938 -11.437 1.00 98.12 167 ARG A N 1
ATOM 1270 C CA . ARG A 1 167 ? 13.935 4.364 -11.645 1.00 98.12 167 ARG A CA 1
ATOM 1271 C C . ARG A 1 167 ? 12.426 4.585 -11.729 1.00 98.12 167 ARG A C 1
ATOM 1273 O O . ARG A 1 167 ? 11.934 5.690 -11.484 1.00 98.12 167 ARG A O 1
ATOM 1280 N N . ARG A 1 168 ? 11.661 3.533 -12.026 1.00 98.56 168 ARG A N 1
ATOM 1281 C CA . ARG A 1 168 ? 10.196 3.558 -12.005 1.00 98.56 168 ARG A CA 1
ATOM 1282 C C . ARG A 1 168 ? 9.618 3.792 -10.613 1.00 98.56 168 ARG A C 1
ATOM 1284 O O . ARG A 1 168 ? 8.510 4.313 -10.540 1.00 98.56 168 ARG A O 1
ATOM 1291 N N . MET A 1 169 ? 10.358 3.527 -9.535 1.00 98.69 169 MET A N 1
ATOM 1292 C CA . MET A 1 169 ? 9.942 3.905 -8.179 1.00 98.69 169 MET A CA 1
ATOM 1293 C C . MET A 1 169 ? 9.843 5.431 -8.010 1.00 98.69 169 MET A C 1
ATOM 1295 O O . MET A 1 169 ? 8.859 5.920 -7.461 1.00 98.69 169 MET A O 1
ATOM 1299 N N . LEU A 1 170 ? 10.782 6.202 -8.578 1.00 98.56 170 LEU A N 1
ATOM 1300 C CA . LEU A 1 170 ? 10.700 7.674 -8.600 1.00 98.56 170 LEU A CA 1
ATOM 1301 C C . LEU A 1 170 ? 9.487 8.151 -9.400 1.00 98.56 170 LEU A C 1
ATOM 1303 O O . LEU A 1 170 ? 8.766 9.057 -8.987 1.00 98.56 170 LEU A O 1
ATOM 1307 N N . ARG A 1 171 ? 9.239 7.514 -10.551 1.00 98.44 171 ARG A N 1
ATOM 1308 C CA . ARG A 1 171 ? 8.085 7.831 -11.403 1.00 98.44 171 ARG A CA 1
ATOM 1309 C C . ARG A 1 171 ? 6.763 7.493 -10.721 1.00 98.44 171 ARG A C 1
ATOM 1311 O O . ARG A 1 171 ? 5.806 8.248 -10.883 1.00 98.44 171 ARG A O 1
ATOM 1318 N N . ALA A 1 172 ? 6.706 6.390 -9.976 1.00 98.69 172 ALA A N 1
ATOM 1319 C CA . ALA A 1 172 ? 5.540 6.008 -9.192 1.00 98.69 172 ALA A CA 1
ATOM 1320 C C . ALA A 1 172 ? 5.262 7.033 -8.095 1.00 98.69 172 ALA A C 1
ATOM 1322 O O . ALA A 1 172 ? 4.137 7.515 -8.027 1.00 98.69 172 ALA A O 1
ATOM 1323 N N . HIS A 1 173 ? 6.282 7.455 -7.341 1.00 98.75 173 HIS A N 1
ATOM 1324 C CA . HIS A 1 173 ? 6.137 8.498 -6.320 1.00 98.75 173 HIS A CA 1
ATOM 1325 C C . HIS A 1 173 ? 5.607 9.814 -6.902 1.00 98.75 173 HIS A C 1
ATOM 1327 O O . HIS A 1 173 ? 4.596 10.331 -6.429 1.00 98.75 173 HIS A O 1
ATOM 1333 N N . ALA A 1 174 ? 6.192 10.299 -8.001 1.00 98.50 174 ALA A N 1
ATOM 1334 C CA . ALA A 1 174 ? 5.725 11.520 -8.661 1.00 98.50 174 ALA A CA 1
ATOM 1335 C C . ALA A 1 174 ? 4.266 11.409 -9.151 1.00 98.50 174 ALA A C 1
ATOM 1337 O O . ALA A 1 174 ? 3.473 12.344 -9.016 1.00 98.50 174 ALA A O 1
ATOM 1338 N N . ASN A 1 175 ? 3.882 10.251 -9.698 1.00 98.69 175 ASN A N 1
ATOM 1339 C CA . ASN A 1 175 ? 2.507 9.998 -10.128 1.00 98.69 175 ASN A CA 1
ATOM 1340 C C . ASN A 1 175 ? 1.533 9.879 -8.948 1.00 98.69 175 ASN A C 1
ATOM 1342 O O . ASN A 1 175 ? 0.423 10.406 -9.035 1.00 98.69 175 ASN A O 1
ATOM 1346 N N . SER A 1 176 ? 1.947 9.247 -7.849 1.00 98.69 176 SER A N 1
ATOM 1347 C CA . SER A 1 176 ? 1.209 9.192 -6.586 1.00 98.69 176 SER A CA 1
ATOM 1348 C C . SER A 1 176 ? 0.968 10.585 -6.014 1.00 98.69 176 SER A C 1
ATOM 1350 O O . SER A 1 176 ? -0.168 10.916 -5.684 1.00 98.69 176 SER A O 1
ATOM 1352 N N . ALA A 1 177 ? 1.998 11.432 -5.966 1.00 98.50 177 ALA A N 1
ATOM 1353 C CA . ALA A 1 177 ? 1.895 12.793 -5.445 1.00 98.50 177 ALA A CA 1
ATOM 1354 C C . ALA A 1 177 ? 0.911 13.634 -6.271 1.00 98.50 177 ALA A C 1
ATOM 1356 O O . ALA A 1 177 ? 0.026 14.292 -5.718 1.00 98.50 177 ALA A O 1
ATOM 1357 N N . ARG A 1 178 ? 0.993 13.549 -7.606 1.00 98.12 178 ARG A N 1
ATOM 1358 C CA . ARG A 1 178 ? 0.051 14.232 -8.503 1.00 98.12 178 ARG A CA 1
ATOM 1359 C C . ARG A 1 178 ? -1.382 13.718 -8.345 1.00 98.12 178 ARG A C 1
ATOM 1361 O O . ARG A 1 178 ? -2.307 14.523 -8.271 1.00 98.12 178 ARG A O 1
ATOM 1368 N N . ALA A 1 179 ? -1.576 12.401 -8.270 1.00 98.25 179 ALA A N 1
ATOM 1369 C CA . ALA A 1 179 ? -2.895 11.811 -8.057 1.00 98.25 179 ALA A CA 1
ATOM 1370 C C . ALA A 1 179 ? -3.490 12.248 -6.710 1.00 98.25 179 ALA A C 1
ATOM 1372 O O . ALA A 1 179 ? -4.634 12.692 -6.665 1.00 98.25 179 ALA A O 1
ATOM 1373 N N . MET A 1 180 ? -2.706 12.214 -5.627 1.00 98.12 180 MET A N 1
ATOM 1374 C CA . MET A 1 180 ? -3.157 12.649 -4.304 1.00 98.12 180 MET A CA 1
ATOM 1375 C C . MET A 1 180 ? -3.475 14.151 -4.262 1.00 98.12 180 MET A C 1
ATOM 1377 O O . MET A 1 180 ? -4.459 14.550 -3.643 1.00 98.12 180 MET A O 1
ATOM 1381 N N . SER A 1 181 ? -2.716 14.990 -4.977 1.00 98.00 181 SER A N 1
ATOM 1382 C CA . SER A 1 181 ? -3.046 16.412 -5.147 1.00 98.00 181 SER A CA 1
ATOM 1383 C C . SER A 1 181 ? -4.431 16.605 -5.782 1.00 98.00 181 SER A C 1
ATOM 1385 O O . SER A 1 181 ? -5.231 17.400 -5.289 1.00 98.00 181 SER A O 1
ATOM 1387 N N . LEU A 1 182 ? -4.775 15.814 -6.805 1.00 97.75 182 LEU A N 1
ATOM 1388 C CA . LEU A 1 182 ? -6.109 15.830 -7.416 1.00 97.75 182 LEU A CA 1
ATOM 1389 C C . LEU A 1 182 ? -7.202 15.310 -6.471 1.00 97.75 182 LEU A C 1
ATOM 1391 O O . LEU A 1 182 ? -8.295 15.877 -6.443 1.00 97.75 182 LEU A O 1
ATOM 1395 N N . VAL A 1 183 ? -6.918 14.273 -5.673 1.00 97.50 183 VAL A N 1
ATOM 1396 C CA . VAL A 1 183 ? -7.837 13.799 -4.622 1.00 97.50 183 VAL A CA 1
ATOM 1397 C C . VAL A 1 183 ? -8.128 14.924 -3.630 1.00 97.50 183 VAL A C 1
ATOM 1399 O O . VAL A 1 183 ? -9.291 15.200 -3.354 1.00 97.50 183 VAL A O 1
ATOM 1402 N N . ARG A 1 184 ? -7.098 15.635 -3.155 1.00 96.81 184 ARG A N 1
ATOM 1403 C CA . ARG A 1 184 ? -7.257 16.772 -2.233 1.00 96.81 184 ARG A CA 1
ATOM 1404 C C . ARG A 1 184 ? -8.006 17.942 -2.871 1.00 96.81 184 ARG A C 1
ATOM 1406 O O . ARG A 1 184 ? -8.843 18.544 -2.209 1.00 96.81 184 ARG A O 1
ATOM 1413 N N . LYS A 1 185 ? -7.749 18.230 -4.152 1.00 96.81 185 LYS A N 1
ATOM 1414 C CA . LYS A 1 185 ? -8.438 19.276 -4.927 1.00 96.81 185 LYS A CA 1
ATOM 1415 C C . LYS A 1 185 ? -9.938 19.005 -5.063 1.00 96.81 185 LYS A C 1
ATOM 1417 O O . LYS A 1 185 ? -10.729 19.938 -4.990 1.00 96.81 185 LYS A O 1
ATOM 1422 N N . HIS A 1 186 ? -10.332 17.755 -5.303 1.00 96.06 186 HIS A N 1
ATOM 1423 C CA . HIS A 1 186 ? -11.723 17.408 -5.615 1.00 96.06 186 HIS A CA 1
ATOM 1424 C C . HIS A 1 186 ? -12.527 16.856 -4.433 1.00 96.06 186 HIS A C 1
ATOM 1426 O O . HIS A 1 186 ? -13.754 16.899 -4.479 1.00 96.06 186 HIS A O 1
ATOM 1432 N N . CYS A 1 187 ? -11.868 16.308 -3.412 1.00 93.81 187 CYS A N 1
ATOM 1433 C CA . CYS A 1 187 ? -12.497 15.638 -2.270 1.00 93.81 187 CYS A CA 1
ATOM 1434 C C . CYS A 1 187 ? -11.736 15.939 -0.958 1.00 93.81 187 CYS A C 1
ATOM 1436 O O . CYS A 1 187 ? -11.237 15.009 -0.310 1.00 93.81 187 CYS A O 1
ATOM 1438 N N . PRO A 1 188 ? -11.588 17.218 -0.564 1.00 91.44 188 PRO A N 1
ATOM 1439 C CA . PRO A 1 188 ? -10.751 17.614 0.568 1.00 91.44 188 PRO A CA 1
ATOM 1440 C C . PRO A 1 188 ? -11.219 16.960 1.877 1.00 91.44 188 PRO A C 1
ATOM 1442 O O . PRO A 1 188 ? -12.319 17.205 2.356 1.00 91.44 188 PRO A O 1
ATOM 1445 N N . GLY A 1 189 ? -10.376 16.105 2.466 1.00 87.44 189 GLY A N 1
ATOM 1446 C CA . GLY A 1 189 ? -10.666 15.426 3.738 1.00 87.44 189 GLY A CA 1
ATOM 1447 C C . GLY A 1 189 ? -11.755 14.342 3.681 1.00 87.44 189 GLY A C 1
ATOM 1448 O O . GLY A 1 189 ? -12.109 13.771 4.717 1.00 87.44 189 GLY A O 1
ATOM 1449 N N . GLU A 1 190 ? -12.282 14.030 2.495 1.00 90.56 190 GLU A N 1
ATOM 1450 C CA . GLU A 1 190 ? -13.387 13.080 2.325 1.00 90.56 190 GLU A CA 1
ATOM 1451 C C . GLU A 1 190 ? -12.946 11.682 1.891 1.00 90.56 190 GLU A C 1
ATOM 1453 O O . GLU A 1 190 ? -13.573 10.692 2.282 1.00 90.56 190 GLU A O 1
ATOM 1458 N N . VAL A 1 191 ? -11.885 11.599 1.082 1.00 97.75 191 VAL A N 1
ATOM 1459 C CA . VAL A 1 191 ? -11.404 10.356 0.470 1.00 97.75 191 VAL A CA 1
ATOM 1460 C C . VAL A 1 191 ? -9.977 10.068 0.918 1.00 97.75 191 VAL A C 1
ATOM 1462 O O . VAL A 1 191 ? -9.078 10.890 0.757 1.00 97.75 191 VAL A O 1
ATOM 1465 N N . TYR A 1 192 ? -9.769 8.861 1.438 1.00 98.56 192 TYR A N 1
ATOM 1466 C CA . TYR A 1 192 ? -8.444 8.323 1.733 1.00 98.56 192 TYR A CA 1
ATOM 1467 C C . TYR A 1 192 ? -7.936 7.472 0.567 1.00 98.56 192 TYR A C 1
ATOM 1469 O O . TYR A 1 192 ? -8.707 7.065 -0.296 1.00 98.56 192 TYR A O 1
ATOM 1477 N N . ILE A 1 193 ? -6.644 7.157 0.560 1.00 98.38 193 ILE A N 1
ATOM 1478 C CA . ILE A 1 193 ? -5.991 6.340 -0.476 1.00 98.38 193 ILE A CA 1
ATOM 1479 C C . ILE A 1 193 ? -5.371 5.064 0.096 1.00 98.38 193 ILE A C 1
ATOM 1481 O O . ILE A 1 193 ? -4.997 5.003 1.271 1.00 98.38 193 ILE A O 1
ATOM 1485 N N . SER A 1 194 ? -5.261 4.053 -0.759 1.00 98.56 194 SER A N 1
ATOM 1486 C CA . SER A 1 194 ? -4.790 2.712 -0.430 1.00 98.56 194 SER A CA 1
ATOM 1487 C C . SER A 1 194 ? -4.103 2.050 -1.621 1.00 98.56 194 SER A C 1
ATOM 1489 O O . SER A 1 194 ? -4.514 2.242 -2.768 1.00 98.56 194 SER A O 1
ATOM 1491 N N . HIS A 1 195 ? -3.137 1.181 -1.337 1.00 98.50 195 HIS A N 1
ATOM 1492 C CA . HIS A 1 195 ? -2.529 0.276 -2.312 1.00 98.50 195 HIS A CA 1
ATOM 1493 C C . HIS A 1 195 ? -2.062 -1.023 -1.650 1.00 98.50 195 HIS A C 1
ATOM 1495 O O . HIS A 1 195 ? -1.987 -1.141 -0.425 1.00 98.50 195 HIS A O 1
ATOM 1501 N N . GLU A 1 196 ? -1.775 -2.033 -2.470 1.00 98.62 196 GLU A N 1
ATOM 1502 C CA . GLU A 1 196 ? -1.169 -3.276 -1.994 1.00 98.62 196 GLU A CA 1
ATOM 1503 C C . GLU A 1 196 ? 0.280 -3.034 -1.562 1.00 98.62 196 GLU A C 1
ATOM 1505 O O . GLU A 1 196 ? 1.112 -2.699 -2.402 1.00 98.62 196 GLU A O 1
ATOM 1510 N N . LEU A 1 197 ? 0.574 -3.279 -0.282 1.00 98.38 197 LEU A N 1
ATOM 1511 C CA . LEU A 1 197 ? 1.918 -3.310 0.287 1.00 98.38 197 LEU A CA 1
ATOM 1512 C C . LEU A 1 197 ? 2.688 -4.465 -0.365 1.00 98.38 197 LEU A C 1
ATOM 1514 O O . LEU A 1 197 ? 2.571 -5.619 0.058 1.00 98.38 197 LEU A O 1
ATOM 1518 N N . LEU A 1 198 ? 3.407 -4.170 -1.448 1.00 98.56 198 LEU A N 1
ATOM 1519 C CA . LEU A 1 198 ? 4.005 -5.195 -2.303 1.00 98.56 198 LEU A CA 1
ATOM 1520 C C . LEU A 1 198 ? 5.497 -4.985 -2.524 1.00 98.56 198 LEU A C 1
ATOM 1522 O O . LEU A 1 198 ? 6.265 -5.896 -2.221 1.00 98.56 198 LEU A O 1
ATOM 1526 N N . LEU A 1 199 ? 5.905 -3.840 -3.075 1.00 98.56 199 LEU A N 1
ATOM 1527 C CA . LEU A 1 199 ? 7.301 -3.585 -3.431 1.00 98.56 199 LEU A CA 1
ATOM 1528 C C . LEU A 1 199 ? 8.047 -3.008 -2.225 1.00 98.56 199 LEU A C 1
ATOM 1530 O O . LEU A 1 199 ? 8.029 -1.800 -2.021 1.00 98.56 199 LEU A O 1
ATOM 1534 N N . LEU A 1 200 ? 8.696 -3.856 -1.426 1.00 98.50 200 LEU A N 1
ATOM 1535 C CA . LEU A 1 200 ? 9.254 -3.445 -0.131 1.00 98.50 200 LEU A CA 1
ATOM 1536 C C . LEU A 1 200 ? 10.359 -2.391 -0.265 1.00 98.50 200 LEU A C 1
ATOM 1538 O O . LEU A 1 200 ? 10.468 -1.524 0.599 1.00 98.50 200 LEU A O 1
ATOM 1542 N N . ASP A 1 201 ? 11.106 -2.403 -1.375 1.00 98.00 201 ASP A N 1
ATOM 1543 C CA . ASP A 1 201 ? 12.076 -1.351 -1.701 1.00 98.00 201 ASP A CA 1
ATOM 1544 C C . ASP A 1 201 ? 11.442 0.031 -1.838 1.00 98.00 201 ASP A C 1
ATOM 1546 O O . ASP A 1 201 ? 12.081 1.021 -1.502 1.00 98.00 201 ASP A O 1
ATOM 1550 N N . TYR A 1 202 ? 10.190 0.096 -2.291 1.00 98.44 202 TYR A N 1
ATOM 1551 C CA . TYR A 1 202 ? 9.419 1.329 -2.344 1.00 98.44 202 TYR A CA 1
ATOM 1552 C C . TYR A 1 202 ? 8.794 1.636 -0.982 1.00 98.44 202 TYR A C 1
ATOM 1554 O O . TYR A 1 202 ? 8.952 2.742 -0.471 1.00 98.44 202 TYR A O 1
ATOM 1562 N N . GLU A 1 203 ? 8.145 0.652 -0.354 1.00 98.38 203 GLU A N 1
ATOM 1563 C CA . GLU A 1 203 ? 7.389 0.853 0.892 1.00 98.38 203 GLU A CA 1
ATOM 1564 C C . GLU A 1 203 ? 8.255 1.343 2.060 1.00 98.38 203 GLU A C 1
ATOM 1566 O O . GLU A 1 203 ? 7.787 2.113 2.900 1.00 98.38 203 GLU A O 1
ATOM 1571 N N . ARG A 1 204 ? 9.530 0.937 2.106 1.00 96.81 204 ARG A N 1
ATOM 1572 C CA . ARG A 1 204 ? 10.467 1.333 3.168 1.00 96.81 204 ARG A CA 1
ATOM 1573 C C . ARG A 1 204 ? 10.992 2.767 3.063 1.00 96.81 204 ARG A C 1
ATOM 1575 O O . ARG A 1 204 ? 11.686 3.209 3.968 1.00 96.81 204 ARG A O 1
ATOM 1582 N N . THR A 1 205 ? 10.710 3.475 1.969 1.00 95.31 205 THR A N 1
ATOM 1583 C CA . THR A 1 205 ? 11.379 4.755 1.670 1.00 95.31 205 THR A CA 1
ATOM 1584 C C . THR A 1 205 ? 10.793 5.940 2.425 1.00 95.31 205 THR A C 1
ATOM 1586 O O . THR A 1 205 ? 11.523 6.838 2.811 1.00 95.31 205 THR A O 1
ATOM 1589 N N . VAL A 1 206 ? 9.485 5.976 2.683 1.00 95.62 206 VAL A N 1
ATOM 1590 C CA . VAL A 1 206 ? 8.851 7.141 3.319 1.00 95.62 206 VAL A CA 1
ATOM 1591 C C . VAL A 1 206 ? 8.227 6.731 4.644 1.00 95.62 206 VAL A C 1
ATOM 1593 O O . VAL A 1 206 ? 7.014 6.552 4.754 1.00 95.62 206 VAL A O 1
ATOM 1596 N N . LEU A 1 207 ? 9.080 6.579 5.658 1.00 96.56 207 LEU A N 1
ATOM 1597 C CA . LEU A 1 207 ? 8.699 6.136 6.997 1.00 96.56 207 LEU A CA 1
ATOM 1598 C C . LEU A 1 207 ? 8.946 7.222 8.049 1.00 96.56 207 LEU A C 1
ATOM 1600 O O . LEU A 1 207 ? 9.978 7.895 8.062 1.00 96.56 207 LEU A O 1
ATOM 1604 N N . TRP A 1 208 ? 7.992 7.373 8.960 1.00 95.06 208 TRP A N 1
ATOM 1605 C CA . TRP A 1 208 ? 8.029 8.333 10.060 1.00 95.06 208 TRP A CA 1
ATOM 1606 C C . TRP A 1 208 ? 7.907 7.619 11.394 1.00 95.06 208 TRP A C 1
ATOM 1608 O O . TRP A 1 208 ? 7.162 6.659 11.514 1.00 95.06 208 TRP A O 1
ATOM 1618 N N . VAL A 1 209 ? 8.608 8.098 12.414 1.00 95.31 209 VAL A N 1
ATOM 1619 C CA . VAL A 1 209 ? 8.493 7.550 13.764 1.00 95.31 209 VAL A CA 1
ATOM 1620 C C . VAL A 1 209 ? 7.223 8.069 14.420 1.00 95.31 209 VAL A C 1
ATOM 1622 O O . VAL A 1 209 ? 7.051 9.280 14.612 1.00 95.31 209 VAL A O 1
ATOM 1625 N N . ASP A 1 210 ? 6.371 7.124 14.791 1.00 93.44 210 ASP A N 1
ATOM 1626 C CA . ASP A 1 210 ? 5.140 7.314 15.535 1.00 93.44 210 ASP A CA 1
ATOM 1627 C C . ASP A 1 210 ? 5.306 6.732 16.938 1.00 93.44 210 ASP A C 1
ATOM 1629 O O . ASP A 1 210 ? 5.379 5.522 17.123 1.00 93.44 210 ASP A O 1
ATOM 1633 N N . ALA A 1 211 ? 5.379 7.612 17.930 1.00 90.19 211 ALA A N 1
ATOM 1634 C CA . ALA A 1 211 ? 5.477 7.239 19.339 1.00 90.19 211 ALA A CA 1
ATOM 1635 C C . ALA A 1 211 ? 4.188 7.566 20.116 1.00 90.19 211 ALA A C 1
ATOM 1637 O O . ALA A 1 211 ? 4.237 7.725 21.330 1.00 90.19 211 ALA A O 1
ATOM 1638 N N . SER A 1 212 ? 3.056 7.742 19.420 1.00 87.12 212 SER A N 1
ATOM 1639 C CA . SER A 1 212 ? 1.770 8.087 20.049 1.00 87.12 212 SER A CA 1
ATOM 1640 C C . SER A 1 212 ? 0.999 6.879 20.588 1.00 87.12 212 SER A C 1
ATOM 1642 O O . SER A 1 212 ? 0.091 7.043 21.401 1.00 87.12 212 SER A O 1
ATOM 1644 N N . GLY A 1 213 ? 1.335 5.677 20.115 1.00 86.94 213 GLY A N 1
ATOM 1645 C CA . GLY A 1 213 ? 0.704 4.427 20.522 1.00 86.94 213 GLY A CA 1
ATOM 1646 C C . GLY A 1 213 ? 1.300 3.807 21.796 1.00 86.94 213 GLY A C 1
ATOM 1647 O O . GLY A 1 213 ? 2.209 4.372 22.400 1.00 86.94 213 GLY A O 1
ATOM 1648 N N . PRO A 1 214 ? 0.822 2.607 22.184 1.00 88.12 214 PRO A N 1
ATOM 1649 C CA . PRO A 1 214 ? 1.340 1.860 23.339 1.00 88.12 214 PRO A CA 1
ATOM 1650 C C . PRO A 1 214 ? 2.812 1.451 23.186 1.00 88.12 214 PRO A C 1
ATOM 1652 O O . PRO A 1 214 ? 3.495 1.197 24.172 1.00 88.12 214 PRO A O 1
ATOM 1655 N N . GLU A 1 215 ? 3.303 1.398 21.950 1.00 92.62 215 GLU A N 1
ATOM 1656 C CA . GLU A 1 215 ? 4.699 1.156 21.614 1.00 92.62 215 GLU A CA 1
ATOM 1657 C C . GLU A 1 215 ? 5.082 2.006 20.392 1.00 92.62 215 GLU A C 1
ATOM 1659 O O . GLU A 1 215 ? 4.209 2.336 19.575 1.00 92.62 215 GLU A O 1
ATOM 1664 N N . PRO A 1 216 ? 6.366 2.376 20.242 1.00 94.25 216 PRO A N 1
ATOM 1665 C CA . PRO A 1 216 ? 6.820 3.103 19.070 1.00 94.25 216 PRO A CA 1
ATOM 1666 C C . PRO A 1 216 ? 6.669 2.243 17.812 1.00 94.25 216 PRO A C 1
ATOM 1668 O O . PRO A 1 216 ? 7.044 1.074 17.780 1.00 94.25 216 PRO A O 1
ATOM 1671 N N . ARG A 1 217 ? 6.137 2.851 16.757 1.00 95.88 217 ARG A N 1
ATOM 1672 C CA . ARG A 1 217 ? 5.885 2.249 15.447 1.00 95.88 217 ARG A CA 1
ATOM 1673 C C . ARG A 1 217 ? 6.351 3.186 14.336 1.00 95.88 217 ARG A C 1
ATOM 1675 O O . ARG A 1 217 ? 6.796 4.312 14.567 1.00 95.88 217 ARG A O 1
ATOM 1682 N N . LEU A 1 218 ? 6.248 2.706 13.106 1.00 97.06 218 LEU A N 1
ATOM 1683 C CA . LEU A 1 218 ? 6.506 3.463 11.891 1.00 97.06 218 LEU A CA 1
ATOM 1684 C C . LEU A 1 218 ? 5.184 3.864 11.236 1.00 97.06 218 LEU A C 1
ATOM 1686 O O . LEU A 1 218 ? 4.275 3.060 11.116 1.00 97.06 218 LEU A O 1
ATOM 1690 N N . SER A 1 219 ? 5.066 5.086 10.746 1.00 96.44 219 SER A N 1
ATOM 1691 C CA . SER A 1 219 ? 3.962 5.513 9.895 1.00 96.44 219 SER A CA 1
ATOM 1692 C C . SER A 1 219 ? 4.465 5.643 8.462 1.00 96.44 219 SER A C 1
ATOM 1694 O O . SER A 1 219 ? 5.428 6.366 8.198 1.00 96.44 219 SER A O 1
ATOM 1696 N N . SER A 1 220 ? 3.836 4.927 7.533 1.00 97.31 220 SER A N 1
ATOM 1697 C CA . SER A 1 220 ? 4.094 5.068 6.103 1.00 97.31 220 SER A CA 1
ATOM 1698 C C . SER A 1 220 ? 3.429 6.333 5.577 1.00 97.31 220 SER A C 1
ATOM 1700 O O . SER A 1 220 ? 2.217 6.517 5.713 1.00 97.31 220 SER A O 1
ATOM 1702 N N . GLY A 1 221 ? 4.229 7.177 4.929 1.00 97.62 221 GLY A N 1
ATOM 1703 C CA . GLY A 1 221 ? 3.766 8.352 4.202 1.00 97.62 221 GLY A CA 1
ATOM 1704 C C . GLY A 1 221 ? 3.300 8.046 2.778 1.00 97.62 221 GLY A C 1
ATOM 1705 O O . GLY A 1 221 ? 2.983 8.982 2.052 1.00 97.62 221 GLY A O 1
ATOM 1706 N N . LEU A 1 222 ? 3.279 6.781 2.341 1.00 98.44 222 LEU A N 1
ATOM 1707 C CA . LEU A 1 222 ? 2.918 6.416 0.964 1.00 98.44 222 LEU A CA 1
ATOM 1708 C C . LEU A 1 222 ? 1.416 6.186 0.769 1.00 98.44 222 LEU A C 1
ATOM 1710 O O . LEU A 1 222 ? 0.914 6.407 -0.329 1.00 98.44 222 LEU A O 1
ATOM 1714 N N . ALA A 1 223 ? 0.693 5.762 1.808 1.00 98.19 223 ALA A N 1
ATOM 1715 C CA . ALA A 1 223 ? -0.762 5.626 1.783 1.00 98.19 223 ALA A CA 1
ATOM 1716 C C . ALA A 1 223 ? -1.363 5.610 3.187 1.00 98.19 223 ALA A C 1
ATOM 1718 O O . ALA A 1 223 ? -0.715 5.232 4.160 1.00 98.19 223 ALA A O 1
ATOM 1719 N N . HIS A 1 224 ? -2.649 5.948 3.279 1.00 98.56 224 HIS A N 1
ATOM 1720 C CA . HIS A 1 224 ? -3.375 5.878 4.545 1.00 98.56 224 HIS A CA 1
ATOM 1721 C C . HIS A 1 224 ? -3.649 4.425 4.950 1.00 98.56 224 HIS A C 1
ATOM 1723 O O . HIS A 1 224 ? -3.551 4.086 6.124 1.00 98.56 224 HIS A O 1
ATOM 1729 N N . PHE A 1 225 ? -4.000 3.575 3.977 1.00 98.56 225 PHE A N 1
ATOM 1730 C CA . PHE A 1 225 ? -4.481 2.212 4.216 1.00 98.56 225 PHE A CA 1
ATOM 1731 C C . PHE A 1 225 ? -3.812 1.186 3.289 1.00 98.56 225 PHE A C 1
ATOM 1733 O O . PHE A 1 225 ? -4.405 0.777 2.285 1.00 98.56 225 PHE A O 1
ATOM 1740 N N . PRO A 1 226 ? -2.566 0.778 3.573 1.00 98.31 226 PRO A N 1
ATOM 1741 C CA . PRO A 1 226 ? -1.922 -0.305 2.841 1.00 98.31 226 PRO A CA 1
ATOM 1742 C C . PRO A 1 226 ? -2.579 -1.662 3.150 1.00 98.31 226 PRO A C 1
ATOM 1744 O O . PRO A 1 226 ? -3.105 -1.890 4.242 1.00 98.31 226 PRO A O 1
ATOM 1747 N N . TRP A 1 227 ? -2.529 -2.605 2.203 1.00 98.44 227 TRP A N 1
ATOM 1748 C CA . TRP A 1 227 ? -2.977 -3.982 2.459 1.00 98.44 227 TRP A CA 1
ATOM 1749 C C . TRP A 1 227 ? -1.993 -5.052 1.997 1.00 98.44 227 TRP A C 1
ATOM 1751 O O . TRP A 1 227 ? -1.314 -4.901 0.986 1.00 98.44 227 TRP A O 1
ATOM 1761 N N . ILE A 1 228 ? -2.005 -6.200 2.672 1.00 98.44 228 ILE A N 1
ATOM 1762 C CA . ILE A 1 228 ? -1.229 -7.383 2.298 1.00 98.44 228 ILE A CA 1
ATOM 1763 C C . ILE A 1 228 ? -2.039 -8.267 1.343 1.00 98.44 228 ILE A C 1
ATOM 1765 O O . ILE A 1 228 ? -3.214 -8.595 1.563 1.00 98.44 228 ILE A O 1
ATOM 1769 N N . GLY A 1 229 ? -1.394 -8.648 0.243 1.00 96.06 229 GLY A N 1
ATOM 1770 C CA . GLY A 1 229 ? -1.955 -9.485 -0.803 1.00 96.06 229 GLY A CA 1
ATOM 1771 C C . GLY A 1 229 ? -2.066 -10.961 -0.423 1.00 96.06 229 GLY A C 1
ATOM 1772 O O . GLY A 1 229 ? -1.348 -11.487 0.417 1.00 96.06 229 GLY A O 1
ATOM 1773 N N . HIS A 1 230 ? -2.921 -11.691 -1.139 1.00 93.19 230 HIS A N 1
ATOM 1774 C CA . HIS A 1 230 ? -3.073 -13.136 -0.940 1.00 93.19 230 HIS A CA 1
ATOM 1775 C C . HIS A 1 230 ? -1.778 -13.932 -1.224 1.00 93.19 230 HIS A C 1
ATOM 1777 O O . HIS A 1 230 ? -1.577 -14.985 -0.635 1.00 93.19 230 HIS A O 1
ATOM 1783 N N . ARG A 1 231 ? -0.896 -13.432 -2.105 1.00 94.88 231 ARG A N 1
ATOM 1784 C CA . ARG A 1 231 ? 0.377 -14.088 -2.483 1.00 94.88 231 ARG A CA 1
ATOM 1785 C C . ARG A 1 231 ? 1.573 -13.674 -1.617 1.00 94.88 231 ARG A C 1
ATOM 1787 O O . ARG A 1 231 ? 2.651 -14.231 -1.797 1.00 94.88 231 ARG A O 1
ATOM 1794 N N . THR A 1 232 ? 1.387 -12.707 -0.723 1.00 97.38 232 THR A N 1
ATOM 1795 C CA . THR A 1 232 ? 2.444 -12.106 0.108 1.00 97.38 232 THR A CA 1
ATOM 1796 C C . THR A 1 232 ? 2.112 -12.153 1.602 1.00 97.38 232 THR A C 1
ATOM 1798 O O . THR A 1 232 ? 2.753 -11.502 2.411 1.00 97.38 232 THR A O 1
ATOM 1801 N N . ARG A 1 233 ? 1.098 -12.930 2.000 1.00 96.50 233 ARG A N 1
ATOM 1802 C CA . ARG A 1 233 ? 0.644 -13.062 3.395 1.00 96.50 233 ARG A CA 1
ATOM 1803 C C . ARG A 1 233 ? 1.341 -14.184 4.171 1.00 96.50 233 ARG A C 1
ATOM 1805 O O . ARG A 1 233 ? 0.754 -14.710 5.111 1.00 96.50 233 ARG A O 1
ATOM 1812 N N . GLN A 1 234 ? 2.519 -14.643 3.761 1.00 97.12 234 GLN A N 1
ATOM 1813 C CA . GLN A 1 234 ? 3.244 -15.675 4.510 1.00 97.12 234 GLN A CA 1
ATOM 1814 C C . GLN A 1 234 ? 3.461 -15.174 5.946 1.00 97.12 234 GLN A C 1
ATOM 1816 O O . GLN A 1 234 ? 3.932 -14.053 6.114 1.00 97.12 234 GLN A O 1
ATOM 1821 N N . LEU A 1 235 ? 3.080 -15.964 6.960 1.00 96.25 235 LEU A N 1
ATOM 1822 C CA . LEU A 1 235 ? 3.146 -15.538 8.368 1.00 96.25 235 LEU A CA 1
ATOM 1823 C C . LEU A 1 235 ? 4.568 -15.104 8.746 1.00 96.25 235 LEU A C 1
ATOM 1825 O O . LEU A 1 235 ? 4.763 -14.025 9.295 1.00 96.25 235 LEU A O 1
ATOM 1829 N N . ASP A 1 236 ? 5.561 -15.887 8.334 1.00 96.56 236 ASP A N 1
ATOM 1830 C CA . ASP A 1 236 ? 6.979 -15.608 8.593 1.00 96.56 236 ASP A CA 1
ATOM 1831 C C . ASP A 1 236 ? 7.644 -14.790 7.475 1.00 96.56 236 ASP A C 1
ATOM 1833 O O . ASP A 1 236 ? 8.863 -14.642 7.433 1.00 96.56 236 ASP A O 1
ATOM 1837 N N . GLY A 1 237 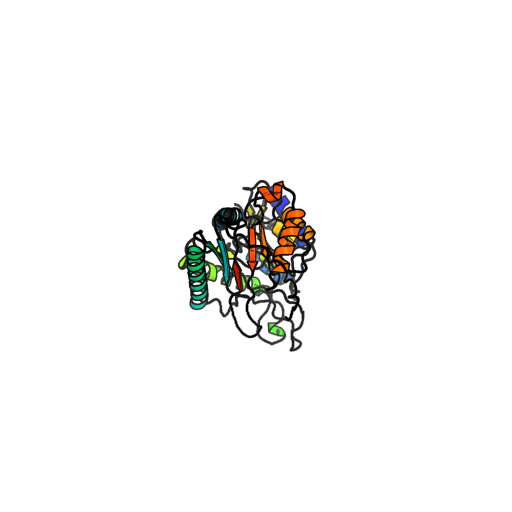? 6.847 -14.252 6.548 1.00 98.12 237 GLY A N 1
ATOM 1838 C CA . GLY A 1 237 ? 7.324 -13.445 5.431 1.00 98.12 237 GLY A CA 1
ATOM 1839 C C . GLY A 1 237 ? 7.574 -11.984 5.804 1.00 98.12 237 GLY A C 1
ATOM 1840 O O . GLY A 1 237 ? 7.042 -11.458 6.787 1.00 98.12 237 GLY A O 1
ATOM 1841 N N . ALA A 1 238 ? 8.348 -11.304 4.958 1.00 98.50 238 ALA A N 1
ATOM 1842 C CA . ALA A 1 238 ? 8.720 -9.905 5.156 1.00 98.50 238 ALA A CA 1
ATOM 1843 C C . ALA A 1 238 ? 7.522 -8.942 5.147 1.00 98.50 238 ALA A C 1
ATOM 1845 O O . ALA A 1 238 ? 7.509 -7.979 5.902 1.00 98.50 238 ALA A O 1
ATOM 1846 N N . HIS A 1 239 ? 6.482 -9.191 4.343 1.00 98.69 239 HIS A N 1
ATOM 1847 C CA . HIS A 1 239 ? 5.321 -8.290 4.256 1.00 98.69 239 HIS A CA 1
ATOM 1848 C C . HIS A 1 239 ? 4.501 -8.230 5.547 1.00 98.69 239 HIS A C 1
ATOM 1850 O O . HIS A 1 239 ? 4.069 -7.149 5.940 1.00 98.69 239 HIS A O 1
ATOM 1856 N N . VAL A 1 240 ? 4.284 -9.375 6.206 1.00 98.50 240 VAL A N 1
ATOM 1857 C CA . VAL A 1 240 ? 3.585 -9.423 7.502 1.00 98.50 240 VAL A CA 1
ATOM 1858 C C . VAL A 1 240 ? 4.454 -8.761 8.570 1.00 98.50 240 VAL A C 1
ATOM 1860 O O . VAL A 1 240 ? 3.971 -7.878 9.269 1.00 98.50 240 VAL A O 1
ATOM 1863 N N . ALA A 1 241 ? 5.747 -9.094 8.606 1.00 98.50 241 ALA A N 1
ATOM 1864 C CA . ALA A 1 241 ? 6.718 -8.490 9.518 1.00 98.50 241 ALA A CA 1
ATOM 1865 C C . ALA A 1 241 ? 6.803 -6.962 9.379 1.00 98.50 241 ALA A C 1
ATOM 1867 O O . ALA A 1 241 ? 6.804 -6.239 10.366 1.00 98.50 241 ALA A O 1
ATOM 1868 N N . PHE A 1 242 ? 6.831 -6.453 8.148 1.00 98.62 242 PHE A N 1
ATOM 1869 C CA . PHE A 1 242 ? 6.862 -5.020 7.879 1.00 98.62 242 PHE A CA 1
ATOM 1870 C C . PHE A 1 242 ? 5.568 -4.341 8.341 1.00 98.62 242 PHE A C 1
ATOM 1872 O O . PHE A 1 242 ? 5.608 -3.280 8.957 1.00 98.62 242 PHE A O 1
ATOM 1879 N N . ALA A 1 243 ? 4.408 -4.958 8.091 1.00 98.44 243 ALA A N 1
ATOM 1880 C CA . ALA A 1 243 ? 3.119 -4.409 8.506 1.00 98.44 243 ALA A CA 1
ATOM 1881 C C . ALA A 1 243 ? 2.917 -4.391 10.033 1.00 98.44 243 ALA A C 1
ATOM 1883 O O . ALA A 1 243 ? 2.210 -3.514 10.532 1.00 98.44 243 ALA A O 1
ATOM 1884 N N . GLU A 1 244 ? 3.543 -5.309 10.779 1.00 97.75 244 GLU A N 1
ATOM 1885 C CA . GLU A 1 244 ? 3.571 -5.283 12.252 1.00 97.75 244 GLU A CA 1
ATOM 1886 C C . GLU A 1 244 ? 4.182 -3.988 12.784 1.00 97.75 244 GLU A C 1
ATOM 1888 O O . GLU A 1 244 ? 3.664 -3.430 13.751 1.00 97.75 244 GLU A O 1
ATOM 1893 N N . LEU A 1 245 ? 5.218 -3.480 12.109 1.00 97.62 245 LEU A N 1
ATOM 1894 C CA . LEU A 1 245 ? 5.909 -2.246 12.478 1.00 97.62 245 LEU A CA 1
ATOM 1895 C C . LEU A 1 245 ? 5.109 -0.990 12.135 1.00 97.62 245 LEU A C 1
ATOM 1897 O O . LEU A 1 245 ? 5.390 0.072 12.686 1.00 97.62 245 LEU A O 1
ATOM 1901 N N . LEU A 1 246 ? 4.129 -1.079 11.230 1.00 97.75 246 LEU A N 1
ATOM 1902 C CA . LEU A 1 246 ? 3.361 0.087 10.811 1.00 97.75 246 LEU A CA 1
ATOM 1903 C C . LEU A 1 246 ? 2.308 0.488 11.855 1.00 97.75 246 LEU A C 1
ATOM 1905 O O . LEU A 1 246 ? 1.684 -0.375 12.473 1.00 97.75 246 LEU A O 1
ATOM 1909 N N . SER A 1 247 ? 2.038 1.786 12.003 1.00 96.88 247 SER A N 1
ATOM 1910 C CA . SER A 1 247 ? 0.879 2.324 12.728 1.00 96.88 247 SER A CA 1
ATOM 1911 C C . SER A 1 247 ? -0.326 2.577 11.812 1.00 96.88 247 SER A C 1
ATOM 1913 O O . SER A 1 247 ? -1.460 2.585 12.293 1.00 96.88 247 SER A O 1
ATOM 1915 N N . ASN A 1 248 ? -0.126 2.664 10.487 1.00 98.06 248 ASN A N 1
ATOM 1916 C CA . ASN A 1 248 ? -1.208 2.762 9.495 1.00 98.06 248 ASN A CA 1
ATOM 1917 C C . ASN A 1 248 ? -2.171 1.575 9.623 1.00 98.06 248 ASN A C 1
ATOM 1919 O O . ASN A 1 248 ? -1.683 0.450 9.714 1.00 98.06 248 ASN A O 1
ATOM 1923 N N . PRO A 1 249 ? -3.499 1.766 9.561 1.00 98.00 249 PRO A N 1
ATOM 1924 C CA . PRO A 1 249 ? -4.436 0.649 9.537 1.00 98.00 249 PRO A CA 1
ATOM 1925 C C . PRO A 1 249 ? -4.124 -0.286 8.360 1.00 98.00 249 PRO A C 1
ATOM 1927 O O . PRO A 1 249 ? -3.790 0.170 7.266 1.00 98.00 249 PRO A O 1
ATOM 1930 N N . ILE A 1 250 ? -4.219 -1.597 8.588 1.00 98.06 250 ILE A N 1
ATOM 1931 C CA . ILE A 1 250 ? -3.760 -2.621 7.642 1.00 98.06 250 ILE A CA 1
ATOM 1932 C C . ILE A 1 250 ? -4.940 -3.430 7.113 1.00 98.06 250 ILE A C 1
ATOM 1934 O O . ILE A 1 250 ? -5.738 -3.978 7.874 1.00 98.06 250 ILE A O 1
ATOM 1938 N N . GLY A 1 251 ? -5.026 -3.569 5.793 1.00 97.62 251 GLY A N 1
ATOM 1939 C CA . GLY A 1 251 ? -5.860 -4.587 5.157 1.00 97.62 251 GLY A CA 1
ATOM 1940 C C . GLY A 1 251 ? -5.117 -5.918 5.003 1.00 97.62 251 GLY A C 1
ATOM 1941 O O . GLY A 1 251 ? -3.927 -5.946 4.704 1.00 97.62 251 GLY A O 1
ATOM 1942 N N . LEU A 1 252 ? -5.810 -7.047 5.120 1.00 97.12 252 LEU A N 1
ATOM 1943 C CA . LEU A 1 252 ? -5.245 -8.370 4.852 1.00 97.12 252 LEU A CA 1
ATOM 1944 C C . LEU A 1 252 ? -6.214 -9.207 4.022 1.00 97.12 252 LEU A C 1
ATOM 1946 O O . LEU A 1 252 ? -7.329 -9.496 4.457 1.00 97.12 252 LEU A O 1
ATOM 1950 N N . LYS A 1 253 ? -5.791 -9.634 2.827 1.00 93.94 253 LYS A N 1
ATOM 1951 C CA . LYS A 1 253 ? -6.610 -10.515 1.983 1.00 93.94 253 LYS A CA 1
ATOM 1952 C C . LYS A 1 253 ? -6.643 -11.940 2.536 1.00 93.94 253 LYS A C 1
ATOM 1954 O O . LYS A 1 253 ? -5.609 -12.592 2.647 1.00 93.94 253 LYS A O 1
ATOM 1959 N N . ILE A 1 254 ? -7.849 -12.447 2.770 1.00 89.75 254 ILE A N 1
ATOM 1960 C CA . ILE A 1 254 ? -8.130 -13.803 3.250 1.00 89.75 254 ILE A CA 1
ATOM 1961 C C . ILE A 1 254 ? -8.869 -14.558 2.136 1.00 89.75 254 ILE A C 1
ATOM 1963 O O . ILE A 1 254 ? -9.938 -14.137 1.687 1.00 89.75 254 ILE A O 1
ATOM 1967 N N . GLY A 1 255 ? -8.258 -15.636 1.641 1.00 85.81 255 GLY A N 1
ATOM 1968 C CA . GLY A 1 255 ? -8.821 -16.528 0.625 1.00 85.81 255 GLY A CA 1
ATOM 1969 C C . GLY A 1 255 ? -9.393 -17.824 1.219 1.00 85.81 255 GLY A C 1
ATOM 1970 O O . GLY A 1 255 ? -9.281 -18.044 2.425 1.00 85.81 255 GLY A O 1
ATOM 1971 N N . PRO A 1 256 ? -9.989 -18.691 0.379 1.00 83.44 256 PRO A N 1
ATOM 1972 C CA . PRO A 1 256 ? -10.600 -19.958 0.806 1.00 83.44 256 PRO A CA 1
ATOM 1973 C C . PRO A 1 256 ? -9.604 -20.982 1.370 1.00 83.44 256 PRO A C 1
ATOM 1975 O O . PRO A 1 256 ? -10.001 -21.920 2.048 1.00 83.44 256 PRO A O 1
ATOM 1978 N N . ASP A 1 257 ? -8.318 -20.796 1.099 1.00 87.19 257 ASP A N 1
ATOM 1979 C CA . ASP A 1 257 ? -7.188 -21.592 1.575 1.00 87.19 257 ASP A CA 1
ATOM 1980 C C . ASP A 1 257 ? -6.719 -21.209 2.992 1.00 87.19 257 ASP A C 1
ATOM 1982 O O . ASP A 1 257 ? -5.844 -21.864 3.555 1.00 87.19 257 ASP A O 1
ATOM 1986 N N . VAL A 1 258 ? -7.259 -20.134 3.576 1.00 88.25 258 VAL A N 1
ATOM 1987 C CA . VAL A 1 258 ? -6.882 -19.684 4.921 1.00 88.25 258 VAL A CA 1
ATOM 1988 C C . VAL A 1 258 ? -7.596 -20.527 5.969 1.00 88.25 258 VAL A C 1
ATOM 1990 O O . VAL A 1 258 ? -8.826 -20.531 6.048 1.00 88.25 258 VAL A O 1
ATOM 1993 N N . LYS A 1 259 ? -6.822 -21.173 6.844 1.00 89.38 259 LYS A N 1
ATOM 1994 C CA . LYS A 1 259 ? -7.374 -21.875 8.007 1.00 89.38 259 LYS A CA 1
ATOM 1995 C C . LYS A 1 259 ? -7.795 -20.883 9.108 1.00 89.38 259 LYS A C 1
ATOM 1997 O O . LYS A 1 259 ? -7.143 -19.849 9.268 1.00 89.38 259 LYS A O 1
ATOM 2002 N N . PRO A 1 260 ? -8.849 -21.169 9.891 1.00 87.94 260 PRO A N 1
ATOM 2003 C CA . PRO A 1 260 ? -9.283 -20.313 10.999 1.00 87.94 260 PRO A CA 1
ATOM 2004 C C . PRO A 1 260 ? -8.169 -19.975 11.999 1.00 87.94 260 PRO A C 1
ATOM 2006 O O . PRO A 1 260 ? -8.066 -18.828 12.428 1.00 87.94 260 PRO A O 1
ATOM 2009 N N . GLU A 1 261 ? -7.303 -20.935 12.318 1.00 88.94 261 GLU A N 1
ATOM 2010 C CA . GLU A 1 261 ? -6.175 -20.779 13.245 1.00 88.94 261 GLU A CA 1
ATOM 2011 C C . GLU A 1 261 ? -5.147 -19.794 12.681 1.00 88.94 261 GLU A C 1
ATOM 2013 O O . GLU A 1 261 ? -4.683 -18.897 13.380 1.00 88.94 261 GLU A O 1
ATOM 2018 N N . GLN A 1 262 ? -4.877 -19.887 11.376 1.00 91.69 262 GLN A N 1
ATOM 2019 C CA . GLN A 1 262 ? -4.013 -18.945 10.668 1.00 91.69 262 GLN A CA 1
ATOM 2020 C C . GLN A 1 262 ? -4.595 -17.523 10.696 1.00 91.69 262 GLN A C 1
ATOM 2022 O O . GLN A 1 262 ? -3.863 -16.549 10.837 1.00 91.69 262 GLN A O 1
ATOM 2027 N N . ALA A 1 263 ? -5.920 -17.388 10.596 1.00 89.81 263 ALA A N 1
ATOM 2028 C CA . ALA A 1 263 ? -6.592 -16.097 10.704 1.00 89.81 263 ALA A CA 1
ATOM 2029 C C . ALA A 1 263 ? -6.548 -15.499 12.115 1.00 89.81 263 ALA A C 1
ATOM 2031 O O . ALA A 1 263 ? -6.490 -14.278 12.243 1.00 89.81 263 ALA A O 1
ATOM 2032 N N . VAL A 1 264 ? -6.560 -16.325 13.163 1.00 89.94 264 VAL A N 1
ATOM 2033 C CA . VAL A 1 264 ? -6.306 -15.865 14.538 1.00 89.94 264 VAL A CA 1
ATOM 2034 C C . VAL A 1 264 ? -4.864 -15.385 14.680 1.00 89.94 264 VAL A C 1
ATOM 2036 O O . VAL A 1 264 ? -4.640 -14.329 15.265 1.00 89.94 264 VAL A O 1
ATOM 2039 N N . GLU A 1 265 ? -3.906 -16.100 14.093 1.00 94.75 265 GLU A N 1
ATOM 2040 C CA . GLU A 1 265 ? -2.495 -15.718 14.160 1.00 94.75 265 GLU A CA 1
ATOM 2041 C C . GLU A 1 265 ? -2.218 -14.374 13.474 1.00 94.75 265 GLU A C 1
ATOM 2043 O O . GLU A 1 265 ? -1.537 -13.519 14.034 1.00 94.75 265 GLU A O 1
ATOM 2048 N N . TYR A 1 266 ? -2.837 -14.108 12.319 1.00 95.75 266 TYR A N 1
ATOM 2049 C CA . TYR A 1 266 ? -2.745 -12.783 11.699 1.00 95.75 266 TYR A CA 1
ATOM 2050 C C . TYR A 1 266 ? -3.270 -11.659 12.594 1.00 95.75 266 TYR A C 1
ATOM 2052 O O . TYR A 1 266 ? -2.682 -10.582 12.617 1.00 95.75 266 TYR A O 1
ATOM 2060 N N . VAL A 1 267 ? -4.372 -11.893 13.313 1.00 93.44 267 VAL A N 1
ATOM 2061 C CA . VAL A 1 267 ? -4.939 -10.896 14.233 1.00 93.44 267 VAL A CA 1
ATOM 2062 C C . VAL A 1 267 ? -3.978 -10.642 15.387 1.00 93.44 267 VAL A C 1
ATOM 2064 O O . VAL A 1 267 ? -3.682 -9.488 15.665 1.00 93.44 267 VAL A O 1
ATOM 2067 N N . ARG A 1 268 ? -3.431 -11.701 15.997 1.00 94.38 268 ARG A N 1
ATOM 2068 C CA . ARG A 1 268 ? -2.448 -11.577 17.085 1.00 94.38 268 ARG A CA 1
ATOM 2069 C C . ARG A 1 268 ? -1.229 -10.755 16.679 1.00 94.38 268 ARG A C 1
ATOM 2071 O O . ARG A 1 268 ? -0.766 -9.940 17.464 1.00 94.38 268 ARG A O 1
ATOM 2078 N N . ARG A 1 269 ? -0.732 -10.955 15.457 1.00 95.88 269 ARG A N 1
ATOM 2079 C CA . ARG A 1 269 ? 0.467 -10.269 14.963 1.00 95.88 269 ARG A CA 1
ATOM 2080 C C . ARG A 1 269 ? 0.194 -8.834 14.514 1.00 95.88 269 ARG A C 1
ATOM 2082 O O . ARG A 1 269 ? 0.919 -7.923 14.890 1.00 95.88 269 ARG A O 1
ATOM 2089 N N . LEU A 1 270 ? -0.858 -8.606 13.727 1.00 96.38 270 LEU A N 1
ATOM 2090 C CA . LEU A 1 270 ? -1.118 -7.294 13.112 1.00 96.38 270 LEU A CA 1
ATOM 2091 C C . LEU A 1 270 ? -1.929 -6.338 14.001 1.00 96.38 270 LEU A C 1
ATOM 2093 O O . LEU A 1 270 ? -1.923 -5.125 13.760 1.00 96.38 270 LEU A O 1
ATOM 2097 N N . ASP A 1 271 ? -2.607 -6.867 15.017 1.00 95.56 271 ASP A N 1
ATOM 2098 C CA . ASP A 1 271 ? -3.395 -6.119 15.996 1.00 95.56 271 ASP A CA 1
ATOM 2099 C C . ASP A 1 271 ? -3.167 -6.643 17.435 1.00 95.56 271 ASP A C 1
ATOM 2101 O O . ASP A 1 271 ? -4.100 -7.108 18.097 1.00 95.56 271 ASP A O 1
ATOM 2105 N N . PRO A 1 272 ? -1.918 -6.588 17.944 1.00 94.06 272 PRO A N 1
ATOM 2106 C CA . PRO A 1 272 ? -1.567 -7.160 19.247 1.00 94.06 272 PRO A CA 1
ATOM 2107 C C . PRO A 1 272 ? -2.267 -6.452 20.416 1.00 94.06 272 PRO A C 1
ATOM 2109 O O . PRO A 1 272 ? -2.553 -7.070 21.437 1.00 94.06 272 PRO A O 1
ATOM 2112 N N . HIS A 1 273 ? -2.603 -5.170 20.242 1.00 92.56 273 HIS A N 1
ATOM 2113 C CA . HIS A 1 273 ? -3.249 -4.328 21.256 1.00 92.56 273 HIS A CA 1
ATOM 2114 C C . HIS A 1 273 ? -4.778 -4.300 21.138 1.00 92.56 273 HIS A C 1
ATOM 2116 O O . HIS A 1 273 ? -5.425 -3.479 21.782 1.00 92.56 273 HIS A O 1
ATOM 2122 N N . CYS A 1 274 ? -5.367 -5.158 20.296 1.00 91.69 274 CYS A N 1
ATOM 2123 C CA . CYS A 1 274 ? -6.814 -5.241 20.074 1.00 91.69 274 CYS A CA 1
ATOM 2124 C C . CYS A 1 274 ? -7.470 -3.880 19.761 1.00 91.69 274 CYS A C 1
ATOM 2126 O O . CYS A 1 274 ? -8.559 -3.572 20.250 1.00 91.69 274 CYS A O 1
ATOM 2128 N N . THR A 1 275 ? -6.803 -3.048 18.962 1.00 92.25 275 THR A N 1
ATOM 2129 C CA . THR A 1 275 ? -7.235 -1.686 18.645 1.00 92.25 275 THR A CA 1
ATOM 2130 C C . THR A 1 275 ? -8.319 -1.718 17.562 1.00 92.25 275 THR A C 1
ATOM 2132 O O . THR A 1 275 ? -8.040 -2.116 16.430 1.00 92.25 275 THR A O 1
ATOM 2135 N N . PRO A 1 276 ? -9.562 -1.275 17.837 1.00 93.50 276 PRO A N 1
ATOM 2136 C CA . PRO A 1 276 ? -10.643 -1.352 16.858 1.00 93.50 276 PRO A CA 1
ATOM 2137 C C . PRO A 1 276 ? -10.293 -0.651 15.541 1.00 93.50 276 PRO A C 1
ATOM 2139 O O . PRO A 1 276 ? -9.903 0.514 15.528 1.00 93.50 276 PRO A O 1
ATOM 2142 N N . GLY A 1 277 ? -10.451 -1.359 14.422 1.00 92.00 277 GLY A N 1
ATOM 2143 C CA . GLY A 1 277 ? -10.194 -0.818 13.082 1.00 92.00 277 GLY A CA 1
ATOM 2144 C C . GLY A 1 277 ? -8.730 -0.867 12.634 1.00 92.00 277 GLY A C 1
ATOM 2145 O O . GLY A 1 277 ? -8.451 -0.553 11.476 1.00 92.00 277 GLY A O 1
ATOM 2146 N N . ARG A 1 278 ? -7.808 -1.314 13.500 1.00 95.19 278 ARG A N 1
ATOM 2147 C CA . ARG A 1 278 ? -6.383 -1.509 13.188 1.00 95.19 278 ARG A CA 1
ATOM 2148 C C . ARG A 1 278 ? -6.172 -2.498 12.048 1.00 95.19 278 ARG A C 1
ATOM 2150 O O . ARG A 1 278 ? -5.395 -2.225 11.133 1.00 95.19 278 ARG A O 1
ATOM 2157 N N . LEU A 1 279 ? -6.863 -3.635 12.103 1.00 97.12 279 LEU A N 1
ATOM 2158 C CA . LEU A 1 279 ? -6.783 -4.694 11.104 1.00 97.12 279 LEU A CA 1
ATOM 2159 C C . LEU A 1 279 ? -8.127 -4.871 10.402 1.00 97.12 279 LEU A C 1
ATOM 2161 O O . LEU A 1 279 ? -9.176 -4.998 11.030 1.00 97.12 279 LEU A O 1
ATOM 2165 N N . THR A 1 280 ? -8.084 -4.952 9.078 1.00 96.00 280 THR A N 1
ATOM 2166 C CA . THR A 1 280 ? -9.240 -5.274 8.246 1.00 96.00 280 THR A CA 1
ATOM 2167 C C . THR A 1 280 ? -9.007 -6.579 7.496 1.00 96.00 280 THR A C 1
ATOM 2169 O O . THR A 1 280 ? -8.174 -6.654 6.594 1.00 96.00 280 THR A O 1
ATOM 2172 N N . LEU A 1 281 ? -9.783 -7.614 7.815 1.00 94.06 281 LEU A N 1
ATOM 2173 C CA . LEU A 1 281 ? -9.773 -8.875 7.076 1.00 94.06 281 LEU A CA 1
ATOM 2174 C C . LEU A 1 281 ? -10.652 -8.747 5.826 1.00 94.06 281 LEU A C 1
ATOM 2176 O O . LEU A 1 281 ? -11.876 -8.617 5.917 1.00 94.06 281 LEU A O 1
ATOM 2180 N N . VAL A 1 282 ? -10.024 -8.800 4.653 1.00 90.38 282 VAL A N 1
ATOM 2181 C CA . VAL A 1 282 ? -10.665 -8.679 3.340 1.00 90.38 282 VAL A CA 1
ATOM 2182 C C . VAL A 1 282 ? -10.910 -10.074 2.766 1.00 90.38 282 VAL A C 1
ATOM 2184 O O . VAL A 1 282 ? -10.027 -10.697 2.177 1.00 90.38 282 VAL A O 1
ATOM 2187 N N . SER A 1 283 ? -12.127 -10.574 2.950 1.00 86.38 283 SER A N 1
ATOM 2188 C CA . SER A 1 283 ? -12.574 -11.898 2.519 1.00 86.38 283 SER A CA 1
ATOM 2189 C C . SER A 1 283 ? -12.776 -11.977 1.004 1.00 86.38 283 SER A C 1
ATOM 2191 O O . SER A 1 283 ? -13.482 -11.153 0.420 1.00 86.38 283 SER A O 1
ATOM 2193 N N . ARG A 1 284 ? -12.201 -13.003 0.366 1.00 78.88 284 ARG A N 1
ATOM 2194 C CA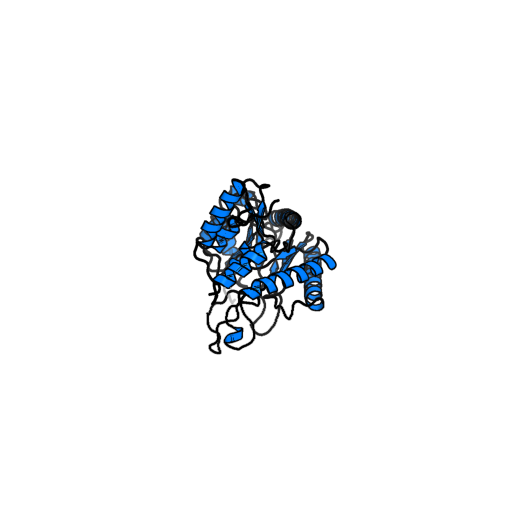 . ARG A 1 284 ? -12.389 -13.343 -1.055 1.00 78.88 284 ARG A CA 1
ATOM 2195 C C . ARG A 1 284 ? -12.658 -14.846 -1.219 1.00 78.88 284 ARG A C 1
ATOM 2197 O O . ARG A 1 284 ? -11.908 -15.553 -1.885 1.00 78.88 284 ARG A O 1
ATOM 2204 N N . MET A 1 285 ? -13.736 -15.329 -0.604 1.00 73.06 285 MET A N 1
ATOM 2205 C CA . MET A 1 285 ? -14.066 -16.763 -0.464 1.00 73.06 285 MET A CA 1
ATOM 2206 C C . MET A 1 285 ? -14.847 -17.373 -1.648 1.00 73.06 285 MET A C 1
ATOM 2208 O O . MET A 1 285 ? -15.341 -18.495 -1.545 1.00 73.06 285 MET A O 1
ATOM 2212 N N . GLY A 1 286 ? -14.978 -16.649 -2.766 1.00 58.38 286 GLY A N 1
ATOM 2213 C CA . GLY A 1 286 ? -15.886 -17.016 -3.860 1.00 58.38 286 GLY A CA 1
ATOM 2214 C C . GLY A 1 286 ? -17.337 -16.594 -3.585 1.00 58.38 286 GLY A C 1
ATOM 2215 O O . GLY A 1 286 ? -17.638 -16.037 -2.536 1.00 58.38 286 GLY A O 1
ATOM 2216 N N . HIS A 1 287 ? -18.228 -16.802 -4.557 1.00 58.50 287 HIS A N 1
ATOM 2217 C CA . HIS A 1 287 ? -19.627 -16.345 -4.496 1.00 58.50 287 HIS A CA 1
ATOM 2218 C C . HIS A 1 287 ? -20.559 -17.309 -3.739 1.00 58.50 287 HIS A C 1
ATOM 2220 O O . HIS A 1 287 ? -21.718 -16.985 -3.503 1.00 58.50 287 HIS A O 1
ATOM 2226 N N . THR A 1 288 ? -20.071 -18.492 -3.360 1.00 48.44 288 THR A N 1
ATOM 2227 C CA . THR A 1 288 ? -20.848 -19.506 -2.641 1.00 48.44 288 THR A CA 1
ATOM 2228 C C . THR A 1 288 ? -21.024 -19.113 -1.163 1.00 48.44 288 THR A C 1
ATOM 2230 O O . THR A 1 288 ? -20.023 -19.009 -0.450 1.00 48.44 288 THR A O 1
ATOM 2233 N N . PRO A 1 289 ? -22.261 -18.938 -0.654 1.00 48.31 289 PRO A N 1
ATOM 2234 C CA . PRO A 1 289 ? -22.528 -18.427 0.702 1.00 48.31 289 PRO A CA 1
ATOM 2235 C C . PRO A 1 289 ? -21.993 -19.292 1.860 1.00 48.31 289 PRO A C 1
ATOM 2237 O O . PRO A 1 289 ? -21.759 -18.797 2.970 1.00 48.31 289 PRO A O 1
ATOM 2240 N N . SER A 1 290 ? -21.803 -20.593 1.620 1.00 50.28 290 SER A N 1
ATOM 2241 C CA . SER A 1 290 ? -21.418 -21.580 2.634 1.00 50.28 290 SER A CA 1
ATOM 2242 C C . SER A 1 290 ? -19.980 -21.403 3.134 1.00 50.28 290 SER A C 1
ATOM 2244 O O . SER A 1 290 ? -19.737 -21.517 4.337 1.00 50.28 290 SER A O 1
ATOM 2246 N N . SER A 1 291 ? -19.034 -21.054 2.257 1.00 52.00 291 SER A N 1
ATOM 2247 C CA . SER A 1 291 ? -17.604 -20.964 2.592 1.00 52.00 291 SER A CA 1
ATOM 2248 C C . SER A 1 291 ? -17.297 -19.799 3.540 1.00 52.00 291 SER A C 1
ATOM 2250 O O . SER A 1 291 ? -16.619 -19.979 4.553 1.00 52.00 291 SER A O 1
ATOM 2252 N N . ALA A 1 292 ? -17.861 -18.615 3.282 1.00 54.78 292 ALA A N 1
ATOM 2253 C CA . ALA A 1 292 ? -17.680 -17.440 4.137 1.00 54.78 292 ALA A CA 1
ATOM 2254 C C . ALA A 1 292 ? -18.371 -17.593 5.506 1.00 54.78 292 ALA A C 1
ATOM 2256 O O . ALA A 1 292 ? -17.816 -17.206 6.538 1.00 54.78 292 ALA A O 1
ATOM 2257 N N . THR A 1 293 ? -19.566 -18.191 5.535 1.00 57.56 293 THR A N 1
ATOM 2258 C CA . THR A 1 293 ? -20.338 -18.396 6.771 1.00 57.56 293 THR A CA 1
ATOM 2259 C C . THR A 1 293 ? -19.711 -19.465 7.667 1.00 57.56 293 THR A C 1
ATOM 2261 O O . THR A 1 293 ? -19.632 -19.277 8.885 1.00 57.56 293 THR A O 1
ATOM 2264 N N . CYS A 1 294 ? -19.222 -20.563 7.083 1.00 56.22 294 CYS A N 1
ATOM 2265 C CA . CYS A 1 294 ? -18.550 -21.633 7.818 1.00 56.22 294 CYS A CA 1
ATOM 2266 C C . CYS A 1 294 ? -17.220 -21.147 8.414 1.00 56.22 294 CYS A C 1
ATOM 2268 O O . CYS A 1 294 ? -16.992 -21.292 9.618 1.00 56.22 294 CYS A O 1
ATOM 2270 N N . PHE A 1 295 ? -16.412 -20.433 7.621 1.00 59.09 295 PHE A N 1
ATOM 2271 C CA . PHE A 1 295 ? -15.195 -19.782 8.109 1.00 59.09 295 PHE A CA 1
ATOM 2272 C C . PHE A 1 295 ? -15.494 -18.799 9.248 1.00 59.09 295 PHE A C 1
ATOM 2274 O O . PHE A 1 295 ? -14.834 -18.835 10.283 1.00 59.09 295 PHE A O 1
ATOM 2281 N N . ARG A 1 296 ? -16.548 -17.976 9.124 1.00 58.22 296 ARG A N 1
ATOM 2282 C CA . ARG A 1 296 ? -16.975 -17.047 10.187 1.00 58.22 296 ARG A CA 1
ATOM 2283 C C . ARG A 1 296 ? -17.304 -17.773 11.489 1.00 58.22 296 ARG A C 1
ATOM 2285 O O . ARG A 1 296 ? -16.939 -17.282 12.555 1.00 58.22 296 ARG A O 1
ATOM 2292 N N . ARG A 1 297 ? -18.034 -18.891 11.420 1.00 57.09 297 ARG A N 1
ATOM 2293 C CA . ARG A 1 297 ? -18.410 -19.678 12.605 1.00 57.09 297 ARG A CA 1
ATOM 2294 C C . ARG A 1 297 ? -17.189 -20.317 13.258 1.00 57.09 297 ARG A C 1
ATOM 2296 O O . ARG A 1 297 ? -17.082 -20.252 14.479 1.00 57.09 297 ARG A O 1
ATOM 2303 N N . SER A 1 298 ? -16.280 -20.874 12.461 1.00 54.94 298 SER A N 1
ATOM 2304 C CA . SER A 1 298 ? -15.069 -21.520 12.969 1.00 54.94 298 SER A CA 1
ATOM 2305 C C . SER A 1 298 ? -14.080 -20.506 13.555 1.00 54.94 298 SER A C 1
ATOM 2307 O O . SER A 1 298 ? -13.698 -20.629 14.713 1.00 54.94 298 SER A O 1
ATOM 2309 N N . TRP A 1 299 ? -13.796 -19.404 12.851 1.00 56.88 299 TRP A N 1
ATOM 2310 C CA . TRP A 1 299 ? -12.958 -18.317 13.374 1.00 56.88 299 TRP A CA 1
ATOM 2311 C C . TRP A 1 299 ? -13.515 -17.758 14.684 1.00 56.88 299 TRP A C 1
ATOM 2313 O O . TRP A 1 299 ? -12.805 -17.690 15.681 1.00 56.88 299 TRP A O 1
ATOM 2323 N N . ARG A 1 300 ? -14.827 -17.479 14.740 1.00 60.53 300 ARG A N 1
ATOM 2324 C CA . ARG A 1 300 ? -15.483 -17.063 15.987 1.00 60.53 300 ARG A CA 1
ATOM 2325 C C . ARG A 1 300 ? -15.409 -18.101 17.096 1.00 60.53 300 ARG A C 1
ATOM 2327 O O . ARG A 1 300 ? -15.710 -17.709 18.204 1.00 60.53 300 ARG A O 1
ATOM 2334 N N . ARG A 1 301 ? -15.107 -19.376 16.860 1.00 57.12 301 ARG A N 1
ATOM 2335 C CA . ARG A 1 301 ? -14.874 -20.360 17.931 1.00 57.12 301 ARG A CA 1
ATOM 2336 C C . ARG A 1 301 ? -13.413 -20.363 18.375 1.00 57.12 301 ARG A C 1
ATOM 2338 O O . ARG A 1 301 ? -13.176 -20.482 19.572 1.00 57.12 301 ARG A O 1
ATOM 2345 N N . SER A 1 302 ? -12.484 -20.147 17.448 1.00 56.78 302 SER A N 1
ATOM 2346 C CA . SER A 1 302 ? -11.037 -20.180 17.693 1.00 56.78 302 SER A CA 1
ATOM 2347 C C . SER A 1 302 ? -10.458 -18.871 18.261 1.00 56.78 302 SER A C 1
ATOM 2349 O O . SER A 1 302 ? -9.390 -18.890 18.862 1.00 56.78 302 SER A O 1
ATOM 2351 N N . THR A 1 303 ? -11.131 -17.723 18.110 1.00 56.59 303 THR A N 1
ATOM 2352 C CA . THR A 1 303 ? -10.662 -16.437 18.674 1.00 56.59 303 THR A CA 1
ATOM 2353 C C . THR A 1 303 ? -10.906 -16.365 20.192 1.00 56.59 303 THR A C 1
ATOM 2355 O O . THR A 1 303 ? -12.032 -16.641 20.595 1.00 56.59 303 THR A O 1
ATOM 2358 N N . PRO A 1 304 ? -9.963 -15.957 21.057 1.00 57.06 304 PRO A N 1
ATOM 2359 C CA . PRO A 1 304 ? -10.230 -15.720 22.484 1.00 57.06 304 PRO A CA 1
ATOM 2360 C C . PRO A 1 304 ? -11.373 -14.718 22.737 1.00 57.06 304 PRO A C 1
ATOM 2362 O O . PRO A 1 304 ? -11.692 -13.889 21.883 1.00 57.06 304 PRO A O 1
ATOM 2365 N N . ARG A 1 305 ? -12.039 -14.801 23.898 1.00 50.97 305 ARG A N 1
ATOM 2366 C CA . ARG A 1 305 ? -13.239 -13.990 24.199 1.00 50.97 305 ARG A CA 1
ATOM 2367 C C . ARG A 1 305 ? -12.936 -12.485 24.205 1.00 50.97 305 ARG A C 1
ATOM 2369 O O . ARG A 1 305 ? -13.741 -11.726 23.671 1.00 50.97 305 ARG A O 1
ATOM 2376 N N . ASP A 1 306 ? -11.752 -12.099 24.672 1.00 46.00 306 ASP A N 1
ATOM 2377 C CA . ASP A 1 306 ? -11.306 -10.701 24.796 1.00 46.00 306 ASP A CA 1
ATOM 2378 C C . ASP A 1 306 ? -11.056 -10.029 23.434 1.00 46.00 306 ASP A C 1
ATOM 2380 O O . ASP A 1 306 ? -11.341 -8.849 23.232 1.00 46.00 306 ASP A O 1
ATOM 2384 N N . THR A 1 307 ? -10.633 -10.804 22.431 1.00 46.84 307 THR A N 1
ATOM 2385 C CA . THR A 1 307 ? -10.502 -10.343 21.035 1.00 46.84 307 THR A CA 1
ATOM 2386 C C . THR A 1 307 ? -11.861 -10.270 20.322 1.00 46.84 307 THR A C 1
ATOM 2388 O O . THR A 1 307 ? -12.016 -9.568 19.324 1.00 46.84 307 THR A O 1
ATOM 2391 N N . ARG A 1 308 ? -12.885 -10.994 20.810 1.00 46.12 308 ARG A N 1
ATOM 2392 C CA . ARG A 1 308 ? -14.255 -10.928 20.261 1.00 46.12 308 ARG A CA 1
ATOM 2393 C C . ARG A 1 308 ? -15.049 -9.749 20.815 1.00 46.12 308 ARG A C 1
ATOM 2395 O O . ARG A 1 308 ? -15.848 -9.188 20.066 1.00 46.12 308 ARG A O 1
ATOM 2402 N N . SER A 1 309 ? -14.889 -9.434 22.101 1.00 34.34 309 SER A N 1
ATOM 2403 C CA . SER A 1 309 ? -15.608 -8.351 22.787 1.00 34.34 309 SER A CA 1
ATOM 2404 C C . SER A 1 309 ? -15.093 -6.964 22.395 1.00 34.34 309 SER A C 1
ATOM 2406 O O . SER A 1 309 ? -15.890 -6.035 22.322 1.00 34.34 309 SER A O 1
ATOM 2408 N N . SER A 1 310 ? -13.804 -6.842 22.063 1.00 37.00 310 SER A N 1
ATOM 2409 C CA . SER A 1 310 ? -13.151 -5.585 21.657 1.00 37.00 310 SER A CA 1
ATOM 2410 C C . SER A 1 310 ? -13.454 -5.130 20.222 1.00 37.00 310 SER A C 1
ATOM 2412 O O . SER A 1 310 ? -13.200 -3.980 19.883 1.00 37.00 310 SER A O 1
ATOM 2414 N N . GLY A 1 311 ? -14.009 -5.992 19.358 1.00 46.91 311 GLY A N 1
ATOM 2415 C CA . GLY A 1 311 ? -14.312 -5.626 17.965 1.00 46.91 311 GLY A CA 1
ATOM 2416 C C . GLY A 1 311 ? -13.068 -5.343 17.111 1.00 46.91 311 GLY A C 1
ATOM 2417 O O . GLY A 1 311 ? -13.157 -4.615 16.132 1.00 46.91 311 GLY A O 1
ATOM 2418 N N . SER A 1 312 ? -11.917 -5.912 17.473 1.00 45.66 312 SER A N 1
ATOM 2419 C CA . SER A 1 312 ? -10.598 -5.455 17.024 1.00 45.66 312 SER A CA 1
ATOM 2420 C C . SER A 1 312 ? -10.368 -5.518 15.496 1.00 45.66 312 SER A C 1
ATOM 2422 O O . SER A 1 312 ? -9.844 -4.577 14.896 1.00 45.66 312 SER A O 1
ATOM 2424 N N . ALA A 1 313 ? -10.874 -6.568 14.830 1.00 51.38 313 ALA A N 1
ATOM 2425 C CA . ALA A 1 313 ? -10.761 -6.746 13.381 1.00 51.38 313 ALA A CA 1
ATOM 2426 C C . ALA A 1 313 ? -12.051 -6.397 12.612 1.00 51.38 313 ALA A C 1
ATOM 2428 O O . ALA A 1 313 ? -13.076 -7.091 12.715 1.00 51.38 313 ALA A O 1
ATOM 2429 N N . THR A 1 314 ? -11.964 -5.390 11.741 1.00 53.94 314 THR A N 1
ATOM 2430 C CA . THR A 1 314 ? -13.000 -5.060 10.752 1.00 53.94 314 THR A CA 1
ATOM 2431 C C . THR A 1 314 ? -13.054 -6.145 9.676 1.00 53.94 314 THR A C 1
ATOM 2433 O O . THR A 1 314 ? -12.027 -6.663 9.241 1.00 53.94 314 THR A O 1
ATOM 2436 N N . ARG A 1 315 ? -14.251 -6.525 9.214 1.00 54.19 315 ARG A N 1
ATOM 2437 C CA . ARG A 1 315 ? -14.412 -7.530 8.147 1.00 54.19 315 ARG A CA 1
ATOM 2438 C C . ARG A 1 315 ? -15.039 -6.932 6.898 1.00 54.19 315 ARG A C 1
ATOM 2440 O O . ARG A 1 315 ? -16.204 -6.544 6.933 1.00 54.19 315 ARG A O 1
ATOM 2447 N N . CYS A 1 316 ? -14.302 -6.975 5.791 1.00 53.25 316 CYS A N 1
ATOM 2448 C CA . CYS A 1 316 ? -14.773 -6.610 4.455 1.00 53.25 316 CYS A CA 1
ATOM 2449 C C . CYS A 1 316 ? -14.967 -7.856 3.593 1.00 53.25 316 CYS A C 1
ATOM 2451 O O . CYS A 1 316 ? -14.141 -8.765 3.605 1.00 53.25 316 CYS A O 1
ATOM 2453 N N . THR A 1 317 ? -16.001 -7.872 2.767 1.00 49.91 317 THR A N 1
ATOM 2454 C CA . THR A 1 317 ? -16.115 -8.772 1.616 1.00 49.91 317 THR A CA 1
ATOM 2455 C C . THR A 1 317 ? -15.607 -8.073 0.363 1.00 49.91 317 THR A C 1
ATOM 2457 O O . THR A 1 317 ? -16.067 -6.986 0.031 1.00 49.91 317 THR A O 1
ATOM 2460 N N . ALA A 1 318 ? -14.662 -8.688 -0.346 1.00 47.19 318 ALA A N 1
ATOM 2461 C CA . ALA A 1 318 ? -14.237 -8.240 -1.666 1.00 47.19 318 ALA A CA 1
ATOM 2462 C C . ALA A 1 318 ? -15.140 -8.837 -2.750 1.00 47.19 318 ALA A C 1
ATOM 2464 O O . ALA A 1 318 ? -15.311 -10.054 -2.835 1.00 47.19 318 ALA A O 1
ATOM 2465 N N . THR A 1 319 ? -15.670 -7.986 -3.620 1.00 40.75 319 THR A N 1
ATOM 2466 C CA . THR A 1 319 ? -16.364 -8.382 -4.844 1.00 40.75 319 THR A CA 1
ATOM 2467 C C . THR A 1 319 ? -15.328 -8.595 -5.961 1.00 40.75 319 THR A C 1
ATOM 2469 O O . THR A 1 319 ? -14.386 -7.805 -6.090 1.00 40.75 319 THR A O 1
ATOM 2472 N N . PRO A 1 320 ? -15.421 -9.663 -6.777 1.00 36.00 320 PRO A N 1
ATOM 2473 C CA . PRO A 1 320 ? -14.479 -9.873 -7.872 1.00 36.00 320 PRO A CA 1
ATOM 2474 C C . PRO A 1 320 ? -14.560 -8.746 -8.912 1.00 36.00 320 PRO A C 1
ATOM 2476 O O . PRO A 1 320 ? -15.644 -8.423 -9.389 1.00 36.00 320 PRO A O 1
ATOM 2479 N N . GLY A 1 321 ? -13.408 -8.220 -9.342 1.00 31.89 321 GLY A N 1
ATOM 2480 C CA . GLY A 1 321 ? -13.314 -7.572 -10.653 1.00 31.89 321 GLY A CA 1
ATOM 2481 C C . GLY A 1 321 ? -13.616 -8.607 -11.745 1.00 31.89 321 GLY A C 1
ATOM 2482 O O . GLY A 1 321 ? -13.152 -9.747 -11.649 1.00 31.89 321 GLY A O 1
ATOM 2483 N N . GLY A 1 322 ? -14.442 -8.241 -12.729 1.00 25.03 322 GLY A N 1
ATOM 2484 C CA . GLY A 1 322 ? -14.900 -9.120 -13.815 1.00 25.03 322 GLY A CA 1
ATOM 2485 C C . GLY A 1 322 ? -13.780 -9.698 -14.702 1.00 25.03 322 GLY A C 1
ATOM 2486 O O . GLY A 1 322 ? -12.601 -9.417 -14.504 1.00 25.03 322 GLY A O 1
ATOM 2487 N N . ARG A 1 323 ? -14.168 -10.557 -15.663 1.00 25.53 323 ARG A N 1
ATOM 2488 C CA . ARG A 1 323 ? -13.299 -11.388 -16.533 1.00 25.53 323 ARG A CA 1
ATOM 2489 C C . ARG A 1 323 ? -12.127 -10.624 -17.182 1.00 25.53 323 ARG A C 1
ATOM 2491 O O . ARG A 1 323 ? -12.196 -9.420 -17.390 1.00 25.53 323 ARG A O 1
ATOM 2498 N N . ARG A 1 324 ? -11.091 -11.388 -17.584 1.00 33.44 324 ARG A N 1
ATOM 2499 C CA . ARG A 1 324 ? -9.804 -10.991 -18.217 1.00 33.44 324 ARG A CA 1
ATOM 2500 C C . ARG A 1 324 ? -9.876 -10.021 -19.422 1.00 33.44 324 ARG A C 1
ATOM 2502 O O . ARG A 1 324 ? -8.825 -9.665 -19.937 1.00 33.44 324 ARG A O 1
ATOM 2509 N N . THR A 1 325 ? -11.057 -9.596 -19.860 1.00 26.67 325 THR A N 1
ATOM 2510 C CA . THR A 1 325 ? -11.292 -8.785 -21.064 1.00 26.67 325 THR A CA 1
ATOM 2511 C C . THR A 1 325 ? -11.933 -7.414 -20.798 1.00 26.67 325 THR A C 1
ATOM 2513 O O . THR A 1 325 ? -12.292 -6.739 -21.753 1.00 26.67 325 THR A O 1
ATOM 2516 N N . GLY A 1 326 ? -12.060 -6.948 -19.546 1.00 24.41 326 GLY A N 1
ATOM 2517 C CA . GLY A 1 326 ? -12.592 -5.602 -19.286 1.00 24.41 326 GLY A CA 1
ATOM 2518 C C . GLY A 1 326 ? -12.203 -5.008 -17.932 1.00 24.41 326 GLY A C 1
ATOM 2519 O O . GLY A 1 326 ? -12.278 -5.669 -16.896 1.00 24.41 326 GLY A O 1
ATOM 2520 N N . THR A 1 327 ? -11.804 -3.738 -17.947 1.00 26.41 327 THR A N 1
ATOM 2521 C CA . THR A 1 327 ? -11.508 -2.874 -16.796 1.00 26.41 327 THR A CA 1
ATOM 2522 C C . THR A 1 327 ? -12.782 -2.578 -15.997 1.00 26.41 327 THR A C 1
ATOM 2524 O O . THR A 1 327 ? -13.426 -1.549 -16.164 1.00 26.41 327 THR A O 1
ATOM 2527 N N . ARG A 1 328 ? -13.181 -3.493 -15.105 1.00 24.55 328 ARG A N 1
ATOM 2528 C CA . ARG A 1 328 ? -14.143 -3.184 -14.032 1.00 24.55 328 ARG A CA 1
ATOM 2529 C C . ARG A 1 328 ? -13.396 -2.909 -12.721 1.00 24.55 328 ARG A C 1
ATOM 2531 O O . ARG A 1 328 ? -12.502 -3.694 -12.385 1.00 24.55 328 ARG A O 1
ATOM 2538 N N . PRO A 1 329 ? -13.747 -1.843 -11.977 1.00 29.27 329 PRO A N 1
ATOM 2539 C CA . PRO A 1 329 ? -13.108 -1.528 -10.704 1.00 29.27 329 PRO A CA 1
ATOM 2540 C C . PRO A 1 329 ? -13.317 -2.670 -9.705 1.00 29.27 329 PRO A C 1
ATOM 2542 O O . PRO A 1 329 ? -14.374 -3.301 -9.663 1.00 29.27 329 PRO A O 1
ATOM 2545 N N . ALA A 1 330 ? -12.283 -2.965 -8.919 1.00 39.03 330 ALA A N 1
ATOM 2546 C CA . ALA A 1 330 ? -12.376 -3.948 -7.846 1.00 39.03 330 ALA A CA 1
ATOM 2547 C C . ALA A 1 330 ? -12.978 -3.270 -6.611 1.00 39.03 330 ALA A C 1
ATOM 2549 O O . ALA A 1 330 ? -12.465 -2.239 -6.176 1.00 39.03 330 ALA A O 1
ATOM 2550 N N . THR A 1 331 ? -14.033 -3.849 -6.042 1.00 30.30 331 THR A N 1
ATOM 2551 C CA . THR A 1 331 ? -14.775 -3.278 -4.910 1.00 30.30 331 THR A CA 1
ATOM 2552 C C . THR A 1 331 ? -14.668 -4.177 -3.685 1.00 30.30 331 THR A C 1
ATOM 2554 O O . THR A 1 331 ? -14.672 -5.402 -3.802 1.00 30.30 331 THR A O 1
ATOM 2557 N N . SER A 1 332 ? -14.586 -3.594 -2.494 1.00 42.44 332 SER A N 1
ATOM 2558 C CA . SER A 1 332 ? -14.787 -4.319 -1.237 1.00 42.44 332 SER A CA 1
ATOM 2559 C C . SER A 1 332 ? -15.654 -3.519 -0.275 1.00 42.44 332 SER A C 1
ATOM 2561 O O . SER A 1 332 ? -15.445 -2.317 -0.110 1.00 42.44 332 SER A O 1
ATOM 2563 N N . THR A 1 333 ? -16.597 -4.208 0.362 1.00 32.31 333 THR A N 1
ATOM 2564 C CA . THR A 1 333 ? -17.629 -3.654 1.248 1.00 32.31 333 THR A CA 1
ATOM 2565 C C . THR A 1 333 ? -17.707 -4.466 2.537 1.00 32.31 333 THR A C 1
ATOM 2567 O O . THR A 1 333 ? -17.686 -5.697 2.501 1.00 32.31 333 THR A O 1
ATOM 2570 N N . THR A 1 334 ? -17.786 -3.801 3.689 1.00 35.53 334 THR A N 1
ATOM 2571 C CA . THR A 1 334 ? -18.066 -4.425 4.999 1.00 35.53 334 THR A CA 1
ATOM 2572 C C . THR A 1 334 ? -19.552 -4.715 5.176 1.00 35.53 334 THR A C 1
ATOM 2574 O O . THR A 1 334 ? -20.364 -4.011 4.598 1.00 35.53 334 THR A O 1
ATOM 2577 N N . TRP A 1 335 ? -19.913 -5.686 6.022 1.00 25.72 335 TRP A N 1
ATOM 2578 C CA . TRP A 1 335 ? -21.269 -5.828 6.579 1.00 25.72 335 TRP A CA 1
ATOM 2579 C C . TRP A 1 335 ? -21.194 -5.771 8.117 1.00 25.72 335 TRP A C 1
ATOM 2581 O O . TRP A 1 335 ? -20.229 -6.314 8.673 1.00 25.72 335 TRP A O 1
ATOM 2591 N N . PRO A 1 336 ? -22.169 -5.164 8.826 1.00 26.34 336 PRO A N 1
ATOM 2592 C CA . PRO A 1 336 ? -22.136 -5.040 10.279 1.00 26.34 336 PRO A CA 1
ATOM 2593 C C . PRO A 1 336 ? -22.123 -6.411 10.958 1.00 26.34 336 PRO A C 1
ATOM 2595 O O . PRO A 1 336 ? -22.661 -7.404 10.464 1.00 26.34 336 PRO A O 1
ATOM 2598 N N . THR A 1 337 ? -21.502 -6.486 12.134 1.00 29.94 337 THR A N 1
ATOM 2599 C CA . THR A 1 337 ? -21.375 -7.748 12.879 1.00 29.94 337 THR A CA 1
ATOM 2600 C C . THR A 1 337 ? -22.678 -8.213 13.536 1.00 29.94 337 THR A C 1
ATOM 2602 O O . THR A 1 337 ? -22.752 -9.384 13.935 1.00 29.94 337 THR A O 1
ATOM 2605 N N . ARG A 1 338 ? -23.696 -7.343 13.581 1.00 24.22 338 ARG A N 1
ATOM 2606 C CA . ARG A 1 338 ? -25.063 -7.610 14.033 1.00 24.22 338 ARG A CA 1
ATOM 2607 C C . ARG A 1 338 ? -26.033 -7.467 12.857 1.00 24.22 338 ARG A C 1
ATOM 2609 O O . ARG A 1 338 ? -26.181 -6.379 12.315 1.00 24.22 338 ARG A O 1
ATOM 2616 N N . SER A 1 339 ? -26.705 -8.558 12.490 1.00 24.48 339 SER A N 1
ATOM 2617 C CA . SER A 1 339 ? -27.996 -8.450 11.804 1.00 24.48 339 SER A CA 1
ATOM 2618 C C . SER A 1 339 ? -29.019 -7.919 12.813 1.00 24.48 339 SER A C 1
ATOM 2620 O O . SER A 1 339 ? -28.986 -8.375 13.962 1.00 24.48 339 SER A O 1
ATOM 2622 N N . PRO A 1 340 ? -29.932 -7.009 12.432 1.00 23.98 340 PRO A N 1
ATOM 2623 C CA . PRO A 1 340 ? -31.113 -6.757 13.241 1.00 23.98 340 PRO A CA 1
ATOM 2624 C C . PRO A 1 340 ? -31.892 -8.072 13.333 1.00 23.98 340 PRO A C 1
ATOM 2626 O O . PRO A 1 340 ? -32.164 -8.737 12.332 1.00 23.98 340 PRO A O 1
ATOM 2629 N N . ALA A 1 341 ? -32.163 -8.508 14.558 1.00 29.55 341 ALA A N 1
ATOM 2630 C CA . ALA A 1 341 ? -32.988 -9.673 14.808 1.00 29.55 341 ALA A CA 1
ATOM 2631 C C . AL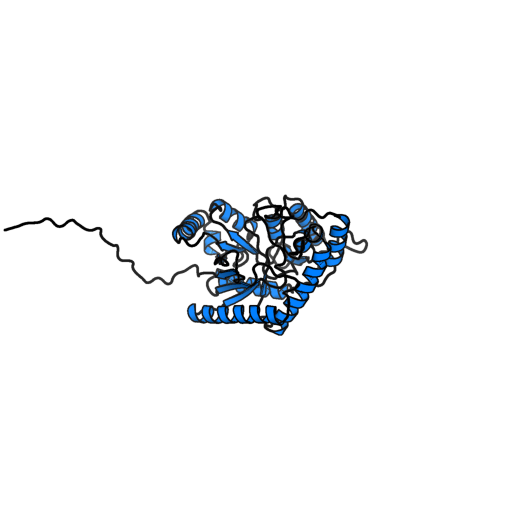A A 1 341 ? -34.419 -9.363 14.350 1.00 29.55 341 ALA A C 1
ATOM 2633 O O . ALA A 1 341 ? -35.115 -8.602 15.011 1.00 29.55 341 ALA A O 1
ATOM 2634 N N . SER A 1 342 ? -34.845 -9.912 13.212 1.00 30.55 342 SER A N 1
ATOM 2635 C CA . SER A 1 342 ? -36.247 -10.258 12.922 1.00 30.55 342 SER A CA 1
ATOM 2636 C C . SER A 1 342 ? -36.394 -10.807 11.501 1.00 30.55 342 SER A C 1
ATOM 2638 O O . SER A 1 342 ? -36.608 -10.099 10.527 1.00 30.55 342 SER A O 1
ATOM 2640 N N . SER A 1 343 ? -36.299 -12.122 11.380 1.00 26.11 343 SER A N 1
ATOM 2641 C CA . SER A 1 343 ? -37.181 -12.907 10.512 1.00 26.11 343 SER A CA 1
ATOM 2642 C C . SER A 1 343 ? -37.017 -14.355 10.948 1.00 26.11 343 SER A C 1
ATOM 2644 O O . SER A 1 343 ? -35.946 -14.948 10.845 1.00 26.11 343 SER A O 1
ATOM 2646 N N . ARG A 1 344 ? -38.068 -14.888 11.573 1.00 25.44 344 ARG A N 1
ATOM 2647 C CA . ARG A 1 344 ? -38.157 -16.304 11.919 1.00 25.44 344 ARG A CA 1
ATOM 2648 C C . ARG A 1 344 ? -38.190 -17.074 10.602 1.00 25.44 344 ARG A C 1
ATOM 2650 O O . ARG A 1 344 ? -39.155 -16.946 9.859 1.00 25.44 344 ARG A O 1
ATOM 2657 N N . CYS A 1 345 ? -37.152 -17.852 10.314 1.00 23.62 345 CYS A N 1
ATOM 2658 C CA . CYS A 1 345 ? -37.277 -18.944 9.360 1.00 23.62 345 CYS A CA 1
ATOM 2659 C C . CYS A 1 345 ? -38.109 -20.028 10.048 1.00 23.62 345 CYS A C 1
ATOM 2661 O O . CYS A 1 345 ? -37.666 -20.609 11.034 1.00 23.62 345 CYS A O 1
ATOM 2663 N N . THR A 1 346 ? -39.334 -20.230 9.578 1.00 25.70 346 THR A N 1
ATOM 2664 C CA . THR A 1 346 ? -40.155 -21.395 9.906 1.00 25.70 346 THR A CA 1
ATOM 2665 C C . THR A 1 346 ? -39.485 -22.644 9.343 1.00 25.70 346 THR A C 1
ATOM 2667 O O . THR A 1 346 ? -39.147 -22.677 8.158 1.00 25.70 346 THR A O 1
ATOM 2670 N N . ASP A 1 347 ? -39.281 -23.647 10.195 1.00 26.66 347 ASP A N 1
ATOM 2671 C CA . ASP A 1 347 ? -38.765 -24.959 9.817 1.00 26.66 347 ASP A CA 1
ATOM 2672 C C . ASP A 1 347 ? -39.699 -25.619 8.793 1.00 26.66 347 ASP A C 1
ATOM 2674 O O . ASP A 1 347 ? -40.875 -25.863 9.059 1.00 26.66 347 ASP A O 1
ATOM 2678 N N . GLY A 1 348 ? -39.169 -25.889 7.599 1.00 25.70 348 GLY A N 1
ATOM 2679 C CA . GLY A 1 348 ? -39.842 -26.682 6.578 1.00 25.70 348 GLY A CA 1
ATOM 2680 C C . GLY A 1 348 ? -39.846 -28.150 6.987 1.00 25.70 348 GLY A C 1
ATOM 2681 O O . GLY A 1 348 ? -38.817 -28.820 6.925 1.00 25.70 348 GLY A O 1
ATOM 2682 N N . SER A 1 349 ? -41.006 -28.640 7.415 1.00 29.22 349 SER A N 1
ATOM 2683 C CA . SER A 1 349 ? -41.273 -30.059 7.631 1.00 29.22 349 SER A CA 1
ATOM 2684 C C . SER A 1 349 ? -41.205 -30.818 6.299 1.00 29.22 349 SER A C 1
ATOM 2686 O O . SER A 1 349 ? -41.746 -30.370 5.288 1.00 29.22 349 SER A O 1
ATOM 2688 N N . ALA A 1 350 ? -40.518 -31.961 6.299 1.00 30.27 350 ALA A N 1
ATOM 2689 C CA . ALA A 1 350 ? -40.423 -32.873 5.162 1.00 30.27 350 ALA A CA 1
ATOM 2690 C C . ALA A 1 350 ? -41.802 -33.466 4.781 1.00 30.27 350 ALA A C 1
ATOM 2692 O O . ALA A 1 350 ? -42.659 -33.614 5.655 1.00 30.27 350 ALA A O 1
ATOM 2693 N N . PRO A 1 351 ? -42.034 -33.827 3.504 1.00 30.16 351 PRO A N 1
ATOM 2694 C CA . PRO A 1 351 ? -43.332 -34.313 3.046 1.00 30.16 351 PRO A CA 1
ATOM 2695 C C . PRO A 1 351 ? -43.578 -35.776 3.450 1.00 30.16 351 PRO A C 1
ATOM 2697 O O . PRO A 1 351 ? -42.739 -36.650 3.233 1.00 30.16 351 PRO A O 1
ATOM 2700 N N . ILE A 1 352 ? -44.762 -36.033 4.008 1.00 30.09 352 ILE A N 1
ATOM 2701 C CA . ILE A 1 352 ? -45.334 -37.365 4.256 1.00 30.09 352 ILE A CA 1
ATOM 2702 C C . ILE A 1 352 ? -45.934 -37.883 2.932 1.00 30.09 352 ILE A C 1
ATOM 2704 O O . ILE A 1 352 ? -46.618 -37.108 2.257 1.00 30.09 352 ILE A O 1
ATOM 2708 N N . PRO A 1 353 ? -45.725 -39.150 2.524 1.00 30.94 353 PRO A N 1
ATOM 2709 C CA . PRO A 1 353 ? -46.330 -39.682 1.308 1.00 30.94 353 PRO A CA 1
ATOM 2710 C C . PRO A 1 353 ? -47.819 -39.990 1.525 1.00 30.94 353 PRO A C 1
ATOM 2712 O O . PRO A 1 353 ? -48.208 -40.590 2.526 1.00 30.94 353 PRO A O 1
ATOM 2715 N N . ALA A 1 354 ? -48.650 -39.576 0.567 1.00 30.58 354 ALA A N 1
ATOM 2716 C CA . ALA A 1 354 ? -50.083 -39.838 0.550 1.00 30.58 354 ALA A CA 1
ATOM 2717 C C . ALA A 1 354 ? -50.365 -41.333 0.323 1.00 30.58 354 ALA A C 1
ATOM 2719 O O . ALA A 1 354 ? -49.958 -41.902 -0.690 1.00 30.58 354 ALA A O 1
ATOM 2720 N N . ALA A 1 355 ? -51.085 -41.951 1.259 1.00 31.02 355 ALA A N 1
ATOM 2721 C CA . ALA A 1 355 ? -51.685 -43.264 1.077 1.00 31.02 355 ALA A CA 1
ATOM 2722 C C . ALA A 1 355 ? -53.024 -43.113 0.342 1.00 31.02 355 ALA A C 1
ATOM 2724 O O . ALA A 1 355 ? -53.899 -42.350 0.748 1.00 31.02 355 ALA A O 1
ATOM 2725 N N . SER A 1 356 ? -53.157 -43.848 -0.757 1.00 31.31 356 SER A N 1
ATOM 2726 C CA . SER A 1 356 ? -54.386 -44.049 -1.511 1.00 31.31 356 SER A CA 1
ATOM 2727 C C . SER A 1 356 ? -55.354 -44.949 -0.744 1.00 31.31 356 SER A C 1
ATOM 2729 O O . SER A 1 356 ? -54.987 -46.075 -0.404 1.00 31.31 356 SER A O 1
ATOM 2731 N N . THR A 1 357 ? -56.607 -44.535 -0.593 1.00 31.69 357 THR A N 1
ATOM 2732 C CA . THR A 1 357 ? -57.717 -45.469 -0.375 1.00 31.69 357 THR A CA 1
ATOM 2733 C C . THR A 1 357 ? -58.862 -45.140 -1.318 1.00 31.69 357 THR A C 1
ATOM 2735 O O . THR A 1 357 ? -59.459 -44.068 -1.295 1.00 31.69 357 THR A O 1
ATOM 2738 N N . SER A 1 358 ? -59.114 -46.099 -2.201 1.00 32.78 358 SER A N 1
ATOM 2739 C CA . SER A 1 358 ? -60.321 -46.246 -2.995 1.00 32.78 358 SER A CA 1
ATOM 2740 C C . SER A 1 358 ? -61.405 -46.955 -2.180 1.00 32.78 358 SER A C 1
ATOM 2742 O O . SER A 1 358 ? -61.094 -47.974 -1.560 1.00 32.78 358 SER A O 1
ATOM 2744 N N . ARG A 1 359 ? -62.645 -46.499 -2.389 1.00 33.34 359 ARG A N 1
ATOM 2745 C CA . ARG A 1 359 ? -63.953 -47.037 -1.965 1.00 33.34 359 ARG A CA 1
ATOM 2746 C C . ARG A 1 359 ? -64.450 -46.631 -0.589 1.00 33.34 359 ARG A C 1
ATOM 2748 O O . ARG A 1 359 ? -63.755 -46.902 0.410 1.00 33.34 359 ARG A O 1
#

pLDDT: mean 83.2, std 23.29, range [23.62, 98.75]